Protein AF-0000000078544577 (afdb_homodimer)

Radius of gyration: 30.46 Å; Cα contacts (8 Å, |Δi|>4): 320; chains: 2; bounding box: 56×93×89 Å

Solvent-accessible surface area (backbone atoms only — not comparable to full-atom values): 20329 Å² total; per-residue (Å²): 141,74,85,58,66,66,60,60,60,47,51,54,48,51,53,47,51,53,23,45,39,44,41,55,60,64,73,76,77,57,65,73,73,54,56,91,53,58,66,68,59,46,54,55,50,50,58,53,59,69,41,36,49,74,35,30,42,52,58,44,50,50,51,51,53,52,50,16,60,73,66,75,37,47,70,60,50,50,53,49,52,51,52,39,51,52,51,29,50,49,23,50,52,49,45,51,51,31,65,68,46,40,62,58,55,50,50,51,48,48,54,50,64,66,40,43,81,36,16,53,49,52,36,39,52,51,45,43,52,55,45,69,71,46,55,68,66,39,36,52,44,48,30,49,44,29,28,66,45,31,63,64,39,56,56,50,49,50,46,58,63,52,59,45,39,68,59,44,46,57,53,44,51,53,61,44,44,48,55,51,47,52,56,50,63,60,64,53,57,83,104,137,71,74,64,60,62,58,60,58,47,50,57,47,50,52,47,50,53,25,45,38,43,42,55,60,64,71,75,77,58,65,72,74,55,55,91,55,58,67,72,58,48,53,55,50,50,57,52,58,68,41,35,50,74,35,29,42,52,58,43,51,51,52,51,52,52,50,18,60,75,66,75,34,46,69,59,51,50,52,49,52,49,52,39,50,51,52,30,50,50,22,49,51,49,44,51,51,31,65,68,47,39,64,57,54,50,51,50,47,48,54,50,64,65,41,45,81,36,14,53,46,54,35,39,51,51,46,42,52,54,46,68,73,47,55,68,66,36,35,50,44,49,30,49,45,28,29,68,45,32,62,65,43,58,55,49,51,50,44,59,63,53,60,43,43,70,59,42,50,58,52,46,52,54,58,45,48,48,47,47,49,45,55,55,58,56,56,72,49,83,112

Secondary structure (DSSP, 8-state):
--S-HHHHHHHHHHHHHHHHHT--SPPP--HHHHTTS-HHHHHHHHHHHHTTTTS-HHHHHHHHHHHHHHTT-HHHHHHHHHHHHHHHHHHHHHHHHHHHHHHHHHHHHHHHHH-TTSBHHHHHHHHHHHHHTS-HHHHHHHHHHHHHH-THHHHHHHHHHHTTTHHHHIIIIIIIIHHHHHHHHHHHHH-/--THHHHHHHHHHHHHHHHHHT--SPPP--HHHHTTS-HHHHHHHHHHHHTTTTSBHHHHHHHHHHHHHHTT-HHHHHHHHHHHHHHHHHHHHHHHHHHHHHHHHHHHHHHHHH-TTS-HHHHHHHHHHHHHHS-HHHHHHHHHHHHHH-THHHHHHHHHHHTTHHHHIIIIIIIIHHHHHHHHHTTTT--

Sequence (382 aa):
MYLYVTILTVLPIIHQAEAQCCDPNPTPNYSRMLRGIPRDARKAFRAIQRQDYLLPRSEVTAKMMEWAKQYNMTSELDALLKQNAEAGQQVQTTIHTVIQQLPDFIAKLNTIATNMSLSTDQVNKQIEQLRNSVSASVRDAGCFIVSNANPRSYWDYSSYYYSSDDIYERINDSDMNYRRKRSAGRARKSHMYLYVTILTVLPIIHQAEAQCCDPNPTPNYSRMLRGIPRDARKAFRAIQRQDYLLPRSEVTAKMMEWAKQYNMTSELDALLKQNAEAGQQVQTTIHTVIQQLPDFIAKLNTIATNMSLSTDQVNKQIEQLRNSVSASVRDAGCFIVSNANPRSYWDYSSYYYSSDDIYERINDSDMNYRRKRSAGRARKSH

Nearest PDB structures (foldseek):
  4yn0-assembly1_B  TM=2.841E-01  e=5.131E+00  Mus musculus
  4yn0-assembly1_B  TM=2.840E-01  e=4.247E+00  Mus musculus

pLDDT: mean 75.11, std 26.67, range [20.69, 98.12]

Foldseek 3Di:
DDPVVVVVVVVVVVVVVVVVVVDLQDDFDCVVLLPPADPVLNVQLVVLVVCCVPDDVVVSVVSVCVSCVVRVSNVVVVVRVVVRVVVSVVSVVLVVVLVVCQVVLLVVLVVLVPPPVDDPVRSVVVNVVSLVVDDVSNSVVNVVVVCVVVVVVPVVVVCVVVVVCVVVVVVPPPVVCCVVVVVPPPPPPVD/DPPVVVVVVVVVVVVVVVVVVVDLQDDFDCVVLLPPADPVLNVQLVVLVVCCVPDDVVVSVVSVCVSCVVRVSNVVVVVRVVVRVVVSVVSVVLVVVLVVCQVVLLVVLVVLVPPPVDDPVRSVVVNVVSLVVDDVSNSVVNVVVVCVVVVVVPPVVVCVVPVVCVVVVVVPPPPVVVVVVVVVVVVPPPD

Structure (mmCIF, N/CA/C/O backbone):
data_AF-0000000078544577-model_v1
#
loop_
_entity.id
_entity.type
_entity.pdbx_description
1 polymer 'SXP/RAL-2 family protein Ani s 5-like cation-binding domain-containing protein'
#
loop_
_atom_site.group_PDB
_atom_site.id
_atom_site.type_symbol
_atom_site.label_atom_id
_atom_site.label_alt_id
_atom_site.label_comp_id
_atom_site.label_asym_id
_atom_site.label_entity_id
_atom_site.label_seq_id
_atom_site.pdbx_PDB_ins_code
_atom_site.Cartn_x
_atom_site.Cartn_y
_atom_site.Cartn_z
_atom_site.occupancy
_atom_site.B_iso_or_equiv
_atom_site.auth_seq_id
_atom_site.auth_comp_id
_atom_site.auth_asym_id
_atom_site.auth_atom_id
_atom_site.pdbx_PDB_model_num
ATOM 1 N N . MET A 1 1 ? 35.344 -22.125 12.516 1 31.44 1 MET A N 1
ATOM 2 C CA . MET A 1 1 ? 34.75 -22.359 11.203 1 31.44 1 MET A CA 1
ATOM 3 C C . MET A 1 1 ? 33.25 -22.094 11.242 1 31.44 1 MET A C 1
ATOM 5 O O . MET A 1 1 ? 32.469 -22.969 11.648 1 31.44 1 MET A O 1
ATOM 9 N N . TYR A 1 2 ? 32.75 -20.891 11.773 1 32.84 2 TYR A N 1
ATOM 10 C CA . TYR A 1 2 ? 31.562 -20.281 12.328 1 32.84 2 TYR A CA 1
ATOM 11 C C . TYR A 1 2 ? 30.406 -20.328 11.336 1 32.84 2 TYR A C 1
ATOM 13 O O . TYR A 1 2 ? 30.625 -20.469 10.125 1 32.84 2 TYR A O 1
ATOM 21 N N . LEU A 1 3 ? 29.109 -20.141 11.828 1 30.94 3 LEU A N 1
ATOM 22 C CA . LEU A 1 3 ? 27.688 -20.078 11.547 1 30.94 3 LEU A CA 1
ATOM 23 C C . LEU A 1 3 ? 27.391 -19.156 10.375 1 30.94 3 LEU A C 1
ATOM 25 O O . LEU A 1 3 ? 26.812 -18.078 10.547 1 30.94 3 LEU A O 1
ATOM 29 N N . TYR A 1 4 ? 28.438 -18.938 9.516 1 37.66 4 TYR A N 1
ATOM 30 C CA . TYR A 1 4 ? 28.266 -18.094 8.336 1 37.66 4 TYR A CA 1
ATOM 31 C C . TYR A 1 4 ? 27.312 -18.734 7.34 1 37.66 4 TYR A C 1
ATOM 33 O O . TYR A 1 4 ? 26.922 -18.109 6.348 1 37.66 4 TYR A O 1
ATOM 41 N N . VAL A 1 5 ? 27.188 -20.016 7.355 1 37.25 5 VAL A N 1
ATOM 42 C CA . VAL A 1 5 ? 26.375 -20.703 6.348 1 37.25 5 VAL A CA 1
ATOM 43 C C . VAL A 1 5 ? 24.922 -20.266 6.477 1 37.25 5 VAL A C 1
ATOM 45 O O . VAL A 1 5 ? 24.219 -20.094 5.469 1 37.25 5 VAL A O 1
ATOM 48 N N . THR A 1 6 ? 24.391 -20.094 7.719 1 38.88 6 THR A N 1
ATOM 49 C CA . THR A 1 6 ? 22.953 -19.875 7.91 1 38.88 6 THR A CA 1
ATOM 50 C C . THR A 1 6 ? 22.547 -18.516 7.359 1 38.88 6 THR A C 1
ATOM 52 O O . THR A 1 6 ? 21.406 -18.344 6.898 1 38.88 6 THR A O 1
ATOM 55 N N . ILE A 1 7 ? 23.438 -17.578 7.414 1 39.94 7 ILE A N 1
ATOM 56 C CA . ILE A 1 7 ? 23.062 -16.234 7.004 1 39.94 7 ILE A CA 1
ATOM 57 C C . ILE A 1 7 ? 22.922 -16.172 5.484 1 39.94 7 ILE A C 1
ATOM 59 O O . ILE A 1 7 ? 22.031 -15.484 4.969 1 39.94 7 ILE A O 1
ATOM 63 N N . LEU A 1 8 ? 23.625 -17 4.695 1 40.81 8 LEU A N 1
ATOM 64 C CA . LEU A 1 8 ? 23.656 -16.891 3.24 1 40.81 8 LEU A CA 1
ATOM 65 C C . LEU A 1 8 ? 22.328 -17.375 2.645 1 40.81 8 LEU A C 1
ATOM 67 O O . LEU A 1 8 ? 21.875 -16.828 1.637 1 40.81 8 LEU A O 1
ATOM 71 N N . THR A 1 9 ? 21.703 -18.438 3.152 1 42.31 9 THR A N 1
ATOM 72 C CA . THR A 1 9 ? 20.484 -18.953 2.553 1 42.31 9 THR A CA 1
ATOM 73 C C . THR A 1 9 ? 19.281 -18.094 2.939 1 42.31 9 THR A C 1
ATOM 75 O O . THR A 1 9 ? 18.297 -18.047 2.219 1 42.31 9 THR A O 1
ATOM 78 N N . VAL A 1 10 ? 19.453 -17.391 4.02 1 41.5 10 VAL A N 1
ATOM 79 C CA . VAL A 1 10 ? 18.312 -16.625 4.52 1 41.5 10 VAL A CA 1
ATOM 80 C C . VAL A 1 10 ? 18.078 -15.398 3.635 1 41.5 10 VAL A C 1
ATOM 82 O O . VAL A 1 10 ? 16.938 -15.039 3.352 1 41.5 10 VAL A O 1
ATOM 85 N N . LEU A 1 11 ? 19.094 -14.906 3.148 1 42.34 11 LEU A N 1
ATOM 86 C CA . LEU A 1 11 ? 18.938 -13.68 2.375 1 42.34 11 LEU A CA 1
ATOM 87 C C . LEU A 1 11 ? 18.234 -13.953 1.052 1 42.34 11 LEU A C 1
ATOM 89 O O . LEU A 1 11 ? 17.328 -13.211 0.659 1 42.34 11 LEU A O 1
ATOM 93 N N . PRO A 1 12 ? 18.641 -14.992 0.375 1 43.25 12 PRO A N 1
ATOM 94 C CA . PRO A 1 12 ? 17.906 -15.258 -0.86 1 43.25 12 PRO A CA 1
ATOM 95 C C . PRO A 1 12 ? 16.438 -15.602 -0.605 1 43.25 12 PRO A C 1
ATOM 97 O O . PRO A 1 12 ? 15.57 -15.266 -1.414 1 43.25 12 PRO A O 1
ATOM 100 N N . ILE A 1 13 ? 16.203 -16.219 0.526 1 45.03 13 ILE A N 1
ATOM 101 C CA . ILE A 1 13 ? 14.836 -16.609 0.833 1 45.03 13 ILE A CA 1
ATOM 102 C C . ILE A 1 13 ? 13.984 -15.367 1.099 1 45.03 13 ILE A C 1
ATOM 104 O O . ILE A 1 13 ? 12.852 -15.273 0.633 1 45.03 13 ILE A O 1
ATOM 108 N N . ILE A 1 14 ? 14.602 -14.469 1.824 1 45.62 14 ILE A N 1
ATOM 109 C CA . ILE A 1 14 ? 13.859 -13.25 2.129 1 45.62 14 ILE A CA 1
ATOM 110 C C . ILE A 1 14 ? 13.602 -12.469 0.843 1 45.62 14 ILE A C 1
ATOM 112 O O . ILE A 1 14 ? 12.508 -11.945 0.632 1 45.62 14 ILE A O 1
ATOM 116 N N . HIS A 1 15 ? 14.664 -12.422 0.035 1 49.03 15 HIS A N 1
ATOM 117 C CA . HIS A 1 15 ? 14.492 -11.695 -1.218 1 49.03 15 HIS A CA 1
ATOM 118 C C . HIS A 1 15 ? 13.477 -12.391 -2.119 1 49.03 15 HIS A C 1
ATOM 120 O O . HIS A 1 15 ? 12.664 -11.727 -2.77 1 49.03 15 HIS A O 1
ATOM 126 N N . GLN A 1 16 ? 13.555 -13.734 -2.066 1 55.69 16 GLN A N 1
ATOM 127 C CA . GLN A 1 16 ? 12.594 -14.5 -2.852 1 55.69 16 GLN A CA 1
ATOM 128 C C . GLN A 1 16 ? 11.18 -14.305 -2.322 1 55.69 16 GLN A C 1
ATOM 130 O O . GLN A 1 16 ? 10.234 -14.148 -3.102 1 55.69 16 GLN A O 1
ATOM 135 N N . ALA A 1 17 ? 11.117 -14.203 -1.029 1 54.66 17 ALA A N 1
ATOM 136 C CA . ALA A 1 17 ? 9.805 -14 -0.415 1 54.66 17 ALA A CA 1
ATOM 137 C C . ALA A 1 17 ? 9.227 -12.641 -0.783 1 54.66 17 ALA A C 1
ATOM 139 O O . ALA A 1 17 ? 8.039 -12.523 -1.092 1 54.66 17 ALA A O 1
ATOM 140 N N . GLU A 1 18 ? 10.188 -11.75 -0.916 1 59.97 18 GLU A N 1
ATOM 141 C CA . GLU A 1 18 ? 9.695 -10.406 -1.223 1 59.97 18 GLU A CA 1
ATOM 142 C C . GLU A 1 18 ? 9.219 -10.312 -2.668 1 59.97 18 GLU A C 1
ATOM 144 O O . GLU A 1 18 ? 8.188 -9.695 -2.947 1 59.97 18 GLU A O 1
ATOM 149 N N . ALA A 1 19 ? 9.938 -10.938 -3.604 1 63.69 19 ALA A N 1
ATOM 150 C CA . ALA A 1 19 ? 9.523 -10.922 -5.004 1 63.69 19 ALA A CA 1
ATOM 151 C C . ALA A 1 19 ? 8.203 -11.672 -5.199 1 63.69 19 ALA A C 1
ATOM 153 O O . ALA A 1 19 ? 7.348 -11.234 -5.973 1 63.69 19 ALA A O 1
ATOM 154 N N . GLN A 1 20 ? 8.102 -12.625 -4.418 1 68.81 20 GLN A N 1
ATOM 155 C CA . GLN A 1 20 ? 6.891 -13.438 -4.551 1 68.81 20 GLN A CA 1
ATOM 156 C C . GLN A 1 20 ? 5.66 -12.656 -4.094 1 68.81 20 GLN A C 1
ATOM 158 O O . GLN A 1 20 ? 4.582 -12.805 -4.672 1 68.81 20 GLN A O 1
ATOM 163 N N . CYS A 1 21 ? 5.918 -11.852 -3.17 1 72.94 21 CYS A N 1
ATOM 164 C CA . CYS A 1 21 ? 4.785 -11.086 -2.654 1 72.94 21 CYS A CA 1
ATOM 165 C C . CYS A 1 21 ? 4.309 -10.062 -3.674 1 72.94 21 CYS A C 1
ATOM 167 O O . CYS A 1 21 ? 3.18 -9.578 -3.592 1 72.94 21 CYS A O 1
ATOM 169 N N . CYS A 1 22 ? 5.059 -9.922 -4.727 1 87.69 22 CYS A N 1
ATOM 170 C CA . CYS A 1 22 ? 4.707 -8.93 -5.738 1 87.69 22 CYS A CA 1
ATOM 171 C C . CYS A 1 22 ? 4.297 -9.609 -7.043 1 87.69 22 CYS A C 1
ATOM 173 O O . CYS A 1 22 ? 4.211 -8.961 -8.086 1 87.69 22 CYS A O 1
ATOM 175 N N . ASP A 1 23 ? 4.117 -10.914 -6.953 1 87.56 23 ASP A N 1
ATOM 176 C CA . ASP A 1 23 ? 3.664 -11.672 -8.117 1 87.56 23 ASP A CA 1
ATOM 177 C C . ASP A 1 23 ? 2.139 -11.688 -8.195 1 87.56 23 ASP A C 1
ATOM 179 O O . ASP A 1 23 ? 1.47 -12.227 -7.309 1 87.56 23 ASP A O 1
ATOM 183 N N . PRO A 1 24 ? 1.627 -11.156 -9.273 1 90.81 24 PRO A N 1
ATOM 184 C CA . PRO A 1 24 ? 0.167 -11.086 -9.367 1 90.81 24 PRO A CA 1
ATOM 185 C C . PRO A 1 24 ? -0.466 -12.438 -9.711 1 90.81 24 PRO A C 1
ATOM 187 O O . PRO A 1 24 ? -1.688 -12.586 -9.633 1 90.81 24 PRO A O 1
ATOM 190 N N . ASN A 1 25 ? 0.338 -13.352 -10.062 1 88.69 25 ASN A N 1
ATOM 191 C CA . ASN A 1 25 ? -0.21 -14.641 -10.461 1 88.69 25 ASN A CA 1
ATOM 192 C C . ASN A 1 25 ? -0.422 -15.555 -9.25 1 88.69 25 ASN A C 1
ATOM 194 O O . ASN A 1 25 ? 0.525 -15.867 -8.531 1 88.69 25 ASN A O 1
ATOM 198 N N . PRO A 1 26 ? -1.668 -15.977 -9.133 1 87.56 26 PRO A N 1
ATOM 199 C CA . PRO A 1 26 ? -1.898 -16.906 -8.031 1 87.56 26 PRO A CA 1
ATOM 200 C C . PRO A 1 26 ? -1.27 -18.281 -8.281 1 87.56 26 PRO A C 1
ATOM 202 O O . PRO A 1 26 ? -1.169 -18.719 -9.43 1 87.56 26 PRO A O 1
ATOM 205 N N . THR A 1 27 ? -0.894 -18.891 -7.27 1 81.88 27 THR A N 1
ATOM 206 C CA . THR A 1 27 ? -0.356 -20.234 -7.328 1 81.88 27 THR A CA 1
ATOM 207 C C . THR A 1 27 ? -1.456 -21.266 -7.082 1 81.88 27 THR A C 1
ATOM 209 O O . THR A 1 27 ? -2.182 -21.188 -6.09 1 81.88 27 THR A O 1
ATOM 212 N N . PRO A 1 28 ? -1.51 -22.203 -8.047 1 84.5 28 PRO A N 1
ATOM 213 C CA . PRO A 1 28 ? -2.527 -23.234 -7.812 1 84.5 28 PRO A CA 1
ATOM 214 C C . PRO A 1 28 ? -2.244 -24.078 -6.566 1 84.5 28 PRO A C 1
ATOM 216 O O . PRO A 1 28 ? -1.085 -24.375 -6.27 1 84.5 28 PRO A O 1
ATOM 219 N N . ASN A 1 29 ? -3.291 -24.406 -5.859 1 81.94 29 ASN A N 1
ATOM 220 C CA . ASN A 1 29 ? -3.193 -25.344 -4.742 1 81.94 29 ASN A CA 1
ATOM 221 C C . ASN A 1 29 ? -3.48 -26.781 -5.18 1 81.94 29 ASN A C 1
ATOM 223 O O . ASN A 1 29 ? -4.637 -27.141 -5.391 1 81.94 29 ASN A O 1
ATOM 227 N N . TYR A 1 30 ? -2.494 -27.562 -5.176 1 86.31 30 TYR A N 1
ATOM 228 C CA . TYR A 1 30 ? -2.619 -28.906 -5.715 1 86.31 30 TYR A CA 1
ATOM 229 C C . TYR A 1 30 ? -3.02 -29.891 -4.625 1 86.31 30 TYR A C 1
ATOM 231 O O . TYR A 1 30 ? -3.322 -31.062 -4.91 1 86.31 30 TYR A O 1
ATOM 239 N N . SER A 1 31 ? -3.004 -29.5 -3.383 1 81.75 31 SER A N 1
ATOM 240 C CA . SER A 1 31 ? -3.16 -30.406 -2.252 1 81.75 31 SER A CA 1
ATOM 241 C C . SER A 1 31 ? -4.461 -31.188 -2.352 1 81.75 31 SER A C 1
ATOM 243 O O . SER A 1 31 ? -4.469 -32.406 -2.191 1 81.75 31 SER A O 1
ATOM 245 N N . ARG A 1 32 ? -5.5 -30.5 -2.66 1 82.5 32 ARG A N 1
ATOM 246 C CA . ARG A 1 32 ? -6.801 -31.172 -2.736 1 82.5 32 ARG A CA 1
ATOM 247 C C . ARG A 1 32 ? -6.844 -32.156 -3.891 1 82.5 32 ARG A C 1
ATOM 249 O O . ARG A 1 32 ? -7.422 -33.25 -3.766 1 82.5 32 ARG A O 1
ATOM 256 N N . MET A 1 33 ? -6.281 -31.844 -5.012 1 88.81 33 MET A N 1
ATOM 257 C CA . MET A 1 33 ? -6.25 -32.688 -6.195 1 88.81 33 MET A CA 1
ATOM 258 C C . MET A 1 33 ? -5.473 -33.969 -5.922 1 88.81 33 MET A C 1
ATOM 260 O O . MET A 1 33 ? -5.832 -35.031 -6.426 1 88.81 33 MET A O 1
ATOM 264 N N . LEU A 1 34 ? -4.48 -33.906 -5.062 1 90.81 34 LEU A N 1
ATOM 265 C CA . LEU A 1 34 ? -3.568 -35.031 -4.848 1 90.81 34 LEU A CA 1
ATOM 266 C C . LEU A 1 34 ? -4.051 -35.906 -3.701 1 90.81 34 LEU A C 1
ATOM 268 O O . LEU A 1 34 ? -3.459 -36.938 -3.428 1 90.81 34 LEU A O 1
ATOM 272 N N . ARG A 1 35 ? -5.09 -35.406 -3.109 1 86.5 35 ARG A N 1
ATOM 273 C CA . ARG A 1 35 ? -5.613 -36.188 -1.996 1 86.5 35 ARG A CA 1
ATOM 274 C C . ARG A 1 35 ? -6.27 -37.5 -2.49 1 86.5 35 ARG A C 1
ATOM 276 O O . ARG A 1 35 ? -7.07 -37.469 -3.426 1 86.5 35 ARG A O 1
ATOM 283 N N . GLY A 1 36 ? -5.891 -38.75 -1.894 1 84.69 36 GLY A N 1
ATOM 284 C CA . GLY A 1 36 ? -6.578 -40 -2.119 1 84.69 36 GLY A CA 1
ATOM 285 C C . GLY A 1 36 ? -6.121 -40.719 -3.381 1 84.69 36 GLY A C 1
ATOM 286 O O . GLY A 1 36 ? -6.664 -41.75 -3.742 1 84.69 36 GLY A O 1
ATOM 287 N N . ILE A 1 37 ? -5.242 -40.156 -4.078 1 91.94 37 ILE A N 1
ATOM 288 C CA . ILE A 1 37 ? -4.781 -40.844 -5.289 1 91.94 37 ILE A CA 1
ATOM 289 C C . ILE A 1 37 ? -3.664 -41.812 -4.938 1 91.94 37 ILE A C 1
ATOM 291 O O . ILE A 1 37 ? -3.107 -41.75 -3.838 1 91.94 37 ILE A O 1
ATOM 295 N N . PRO A 1 38 ? -3.387 -42.75 -5.754 1 92.75 38 PRO A N 1
ATOM 296 C CA . PRO A 1 38 ? -2.336 -43.75 -5.473 1 92.75 38 PRO A CA 1
ATOM 297 C C . PRO A 1 38 ? -0.987 -43.094 -5.172 1 92.75 38 PRO A C 1
ATOM 299 O O . PRO A 1 38 ? -0.684 -42.031 -5.703 1 92.75 38 PRO A O 1
ATOM 302 N N . ARG A 1 39 ? -0.185 -43.688 -4.324 1 91.31 39 ARG A N 1
ATOM 303 C CA . ARG A 1 39 ? 1.104 -43.156 -3.879 1 91.31 39 ARG A CA 1
ATOM 304 C C . ARG A 1 39 ? 2.029 -42.906 -5.062 1 91.31 39 ARG A C 1
ATOM 306 O O . ARG A 1 39 ? 2.76 -41.906 -5.078 1 91.31 39 ARG A O 1
ATOM 313 N N . ASP A 1 40 ? 2.004 -43.875 -5.988 1 92.56 40 ASP A N 1
ATOM 314 C CA . ASP A 1 40 ? 2.871 -43.719 -7.152 1 92.56 40 ASP A CA 1
ATOM 315 C C . ASP A 1 40 ? 2.49 -42.469 -7.965 1 92.56 40 ASP A C 1
ATOM 317 O O . ASP A 1 40 ? 3.363 -41.75 -8.469 1 92.56 40 ASP A O 1
ATOM 321 N N . ALA A 1 41 ? 1.255 -42.156 -8.125 1 94.5 41 ALA A N 1
ATOM 322 C CA . ALA A 1 41 ? 0.781 -40.969 -8.812 1 94.5 41 ALA A CA 1
ATOM 323 C C . ALA A 1 41 ? 1.23 -39.688 -8.086 1 94.5 41 ALA A C 1
ATOM 325 O O . ALA A 1 41 ? 1.697 -38.75 -8.719 1 94.5 41 ALA A O 1
ATOM 326 N N . ARG A 1 42 ? 1.131 -39.656 -6.762 1 93.62 42 ARG A N 1
ATOM 327 C CA . ARG A 1 42 ? 1.531 -38.5 -5.957 1 93.62 42 ARG A CA 1
ATOM 328 C C . ARG A 1 42 ? 3.027 -38.25 -6.082 1 93.62 42 ARG A C 1
ATOM 330 O O . ARG A 1 42 ? 3.449 -37.094 -6.238 1 93.62 42 ARG A O 1
ATOM 337 N N . LYS A 1 43 ? 3.807 -39.312 -5.992 1 92.44 43 LYS A N 1
ATOM 338 C CA . LYS A 1 43 ? 5.254 -39.188 -6.117 1 92.44 43 LYS A CA 1
ATOM 339 C C . LYS A 1 43 ? 5.641 -38.594 -7.477 1 92.44 43 LYS A C 1
ATOM 341 O O . LYS A 1 43 ? 6.516 -37.75 -7.566 1 92.44 43 LYS A O 1
ATOM 346 N N . ALA A 1 44 ? 5 -39.125 -8.484 1 94.81 44 ALA A N 1
ATOM 347 C CA . ALA A 1 44 ? 5.273 -38.625 -9.836 1 94.81 44 ALA A CA 1
ATOM 348 C C . ALA A 1 44 ? 4.945 -37.156 -9.961 1 94.81 44 ALA A C 1
ATOM 350 O O . ALA A 1 44 ? 5.691 -36.406 -10.602 1 94.81 44 ALA A O 1
ATOM 351 N N . PHE A 1 45 ? 3.832 -36.719 -9.375 1 94.38 45 PHE A N 1
ATOM 352 C CA . PHE A 1 45 ? 3.451 -35.312 -9.43 1 94.38 45 PHE A CA 1
ATOM 353 C C . PHE A 1 45 ? 4.461 -34.469 -8.688 1 94.38 45 PHE A C 1
ATOM 355 O O . PHE A 1 45 ? 4.855 -33.406 -9.172 1 94.38 45 PHE A O 1
ATOM 362 N N . ARG A 1 46 ? 4.879 -34.844 -7.586 1 89.88 46 ARG A N 1
ATOM 363 C CA . ARG A 1 46 ? 5.848 -34.094 -6.789 1 89.88 46 ARG A CA 1
ATOM 364 C C . ARG A 1 46 ? 7.164 -33.938 -7.539 1 89.88 46 ARG A C 1
ATOM 366 O O . ARG A 1 46 ? 7.84 -32.906 -7.398 1 89.88 46 ARG A O 1
ATOM 373 N N . ALA A 1 47 ? 7.551 -34.938 -8.258 1 90.69 47 ALA A N 1
ATOM 374 C CA . ALA A 1 47 ? 8.758 -34.844 -9.07 1 90.69 47 ALA A CA 1
ATOM 375 C C . ALA A 1 47 ? 8.648 -33.719 -10.094 1 90.69 47 ALA A C 1
ATOM 377 O O . ALA A 1 47 ? 9.625 -33 -10.359 1 90.69 47 ALA A O 1
ATOM 378 N N . ILE A 1 48 ? 7.41 -33.531 -10.664 1 92.5 48 ILE A N 1
ATOM 379 C CA . ILE A 1 48 ? 7.16 -32.438 -11.602 1 92.5 48 ILE A CA 1
ATOM 380 C C . ILE A 1 48 ? 7.277 -31.109 -10.883 1 92.5 48 ILE A C 1
ATOM 382 O O . ILE A 1 48 ? 7.914 -30.172 -11.383 1 92.5 48 ILE A O 1
ATOM 386 N N . GLN A 1 49 ? 6.727 -30.969 -9.68 1 86.44 49 GLN A N 1
ATOM 387 C CA . GLN A 1 49 ? 6.734 -29.734 -8.891 1 86.44 49 GLN A CA 1
ATOM 388 C C . GLN A 1 49 ? 8.156 -29.328 -8.531 1 86.44 49 GLN A C 1
ATOM 390 O O . GLN A 1 49 ? 8.469 -28.125 -8.484 1 86.44 49 GLN A O 1
ATOM 395 N N . ARG A 1 50 ? 9 -30.234 -8.281 1 83.88 50 ARG A N 1
ATOM 396 C CA . ARG A 1 50 ? 10.383 -29.938 -7.918 1 83.88 50 ARG A CA 1
ATOM 397 C C . ARG A 1 50 ? 11.133 -29.297 -9.078 1 83.88 50 ARG A C 1
ATOM 399 O O . ARG A 1 50 ? 12.125 -28.594 -8.875 1 83.88 50 ARG A O 1
ATOM 406 N N . GLN A 1 51 ? 10.633 -29.531 -10.25 1 85.75 51 GLN A N 1
ATOM 407 C CA . GLN A 1 51 ? 11.281 -28.984 -11.438 1 85.75 51 GLN A CA 1
ATOM 408 C C . GLN A 1 51 ? 10.711 -27.609 -11.797 1 85.75 51 GLN A C 1
ATOM 410 O O . GLN A 1 51 ? 11.227 -26.938 -12.688 1 85.75 51 GLN A O 1
ATOM 415 N N . ASP A 1 52 ? 9.68 -27.234 -11.055 1 81.94 52 ASP A N 1
ATOM 416 C CA . ASP A 1 52 ? 8.953 -25.984 -11.328 1 81.94 52 ASP A CA 1
ATOM 417 C C . ASP A 1 52 ? 9.875 -24.781 -11.195 1 81.94 52 ASP A C 1
ATOM 419 O O . ASP A 1 52 ? 9.75 -23.812 -11.953 1 81.94 52 ASP A O 1
ATOM 423 N N . TYR A 1 53 ? 10.797 -24.891 -10.375 1 84 53 TYR A N 1
ATOM 424 C CA . TYR A 1 53 ? 11.641 -23.734 -10.078 1 84 53 TYR A CA 1
ATOM 425 C C . TYR A 1 53 ? 12.664 -23.516 -11.188 1 84 53 TYR A C 1
ATOM 427 O O . TYR A 1 53 ? 13.094 -22.375 -11.414 1 84 53 TYR A O 1
ATOM 435 N N . LEU A 1 54 ? 12.953 -24.609 -11.938 1 89.94 54 LEU A N 1
ATOM 436 C CA . LEU A 1 54 ? 14.078 -24.5 -12.859 1 89.94 54 LEU A CA 1
ATOM 437 C C . LEU A 1 54 ? 13.602 -24.562 -14.305 1 89.94 54 LEU A C 1
ATOM 439 O O . LEU A 1 54 ? 14.242 -24 -15.203 1 89.94 54 LEU A O 1
ATOM 443 N N . LEU A 1 55 ? 12.484 -25.203 -14.57 1 94.75 55 LEU A N 1
ATOM 444 C CA . LEU A 1 55 ? 11.992 -25.359 -15.938 1 94.75 55 LEU A CA 1
ATOM 445 C C . LEU A 1 55 ? 10.992 -24.25 -16.281 1 94.75 55 LEU A C 1
ATOM 447 O O . LEU A 1 55 ? 10.281 -23.766 -15.398 1 94.75 55 LEU A O 1
ATOM 451 N N . PRO A 1 56 ? 11.016 -23.891 -17.625 1 95.94 56 PRO A N 1
ATOM 452 C CA . PRO A 1 56 ? 9.953 -22.969 -18.031 1 95.94 56 PRO A CA 1
ATOM 453 C C . PRO A 1 56 ? 8.562 -23.453 -17.625 1 95.94 56 PRO A C 1
ATOM 455 O O . PRO A 1 56 ? 8.273 -24.656 -17.688 1 95.94 56 PRO A O 1
ATOM 458 N N . ARG A 1 57 ? 7.723 -22.562 -17.203 1 92.94 57 ARG A N 1
ATOM 459 C CA . ARG A 1 57 ? 6.402 -22.891 -16.688 1 92.94 57 ARG A CA 1
ATOM 460 C C . ARG A 1 57 ? 5.547 -23.578 -17.734 1 92.94 57 ARG A C 1
ATOM 462 O O . ARG A 1 57 ? 4.715 -24.422 -17.406 1 92.94 57 ARG A O 1
ATOM 469 N N . SER A 1 58 ? 5.762 -23.312 -19.031 1 95.06 58 SER A N 1
ATOM 470 C CA . SER A 1 58 ? 5.059 -24 -20.109 1 95.06 58 SER A CA 1
ATOM 471 C C . SER A 1 58 ? 5.422 -25.484 -20.156 1 95.06 58 SER A C 1
ATOM 473 O O . SER A 1 58 ? 4.562 -26.328 -20.391 1 95.06 58 SER A O 1
ATOM 475 N N . GLU A 1 59 ? 6.699 -25.766 -19.906 1 96.31 59 GLU A N 1
ATOM 476 C CA . GLU A 1 59 ? 7.148 -27.156 -19.891 1 96.31 59 GLU A CA 1
ATOM 477 C C . GLU A 1 59 ? 6.582 -27.891 -18.672 1 96.31 59 GLU A C 1
ATOM 479 O O . GLU A 1 59 ? 6.148 -29.047 -18.797 1 96.31 59 GLU A O 1
ATOM 484 N N . VAL A 1 60 ? 6.566 -27.203 -17.562 1 94.62 60 VAL A N 1
ATOM 485 C CA . VAL A 1 60 ? 6 -27.797 -16.344 1 94.62 60 VAL A CA 1
ATOM 486 C C . VAL A 1 60 ? 4.527 -28.125 -16.578 1 94.62 60 VAL A C 1
ATOM 488 O O . VAL A 1 60 ? 4.066 -29.219 -16.234 1 94.62 60 VAL A O 1
ATOM 491 N N . THR A 1 61 ? 3.814 -27.25 -17.156 1 94.19 61 THR A N 1
ATOM 492 C CA . THR A 1 61 ? 2.398 -27.453 -17.438 1 94.19 61 THR A CA 1
ATOM 493 C C . THR A 1 61 ? 2.197 -28.656 -18.359 1 94.19 61 THR A C 1
ATOM 495 O O . THR A 1 61 ? 1.296 -29.469 -18.141 1 94.19 61 THR A O 1
ATOM 498 N N . ALA A 1 62 ? 3.049 -28.797 -19.375 1 96.25 62 ALA A N 1
ATOM 499 C CA . ALA A 1 62 ? 2.973 -29.938 -20.281 1 96.25 62 ALA A CA 1
ATOM 500 C C . ALA A 1 62 ? 3.191 -31.25 -19.531 1 96.25 62 ALA A C 1
ATOM 502 O O . ALA A 1 62 ? 2.479 -32.219 -19.766 1 96.25 62 ALA A O 1
ATOM 503 N N . LYS A 1 63 ? 4.148 -31.25 -18.656 1 97.19 63 LYS A N 1
ATOM 504 C CA . LYS A 1 63 ? 4.434 -32.438 -17.875 1 97.19 63 LYS A CA 1
ATOM 505 C C . LYS A 1 63 ? 3.266 -32.781 -16.953 1 97.19 63 LYS A C 1
ATOM 507 O O . LYS A 1 63 ? 2.955 -33.969 -16.75 1 97.19 63 LYS A O 1
ATOM 512 N N . MET A 1 64 ? 2.635 -31.766 -16.359 1 96.44 64 MET A N 1
ATOM 513 C CA . MET A 1 64 ? 1.46 -32 -15.523 1 96.44 64 MET A CA 1
ATOM 514 C C . MET A 1 64 ? 0.323 -32.594 -16.344 1 96.44 64 MET A C 1
ATOM 516 O O . MET A 1 64 ? -0.382 -33.5 -15.852 1 96.44 64 MET A O 1
ATOM 520 N N . MET A 1 65 ? 0.176 -32.156 -17.578 1 97.06 65 MET A N 1
ATOM 521 C CA . MET A 1 65 ? -0.881 -32.656 -18.438 1 97.06 65 MET A CA 1
ATOM 522 C C . MET A 1 65 ? -0.613 -34.125 -18.812 1 97.06 65 MET A C 1
ATOM 524 O O . MET A 1 65 ? -1.536 -34.938 -18.844 1 97.06 65 MET A O 1
ATOM 528 N N . GLU A 1 66 ? 0.634 -34.531 -19.094 1 98.12 66 GLU A N 1
ATOM 529 C CA . GLU A 1 66 ? 1.006 -35.906 -19.359 1 98.12 66 GLU A CA 1
ATOM 530 C C . GLU A 1 66 ? 0.734 -36.781 -18.141 1 98.12 66 GLU A C 1
ATOM 532 O O . GLU A 1 66 ? 0.192 -37.875 -18.281 1 98.12 66 GLU A O 1
ATOM 537 N N . TRP A 1 67 ? 1.159 -36.25 -17 1 97.88 67 TRP A N 1
ATOM 538 C CA . TRP A 1 67 ? 0.883 -36.938 -15.742 1 97.88 67 TRP A CA 1
ATOM 539 C C . TRP A 1 67 ? -0.611 -37.188 -15.586 1 97.88 67 TRP A C 1
ATOM 541 O O . TRP A 1 67 ? -1.021 -38.312 -15.219 1 97.88 67 TRP A O 1
ATOM 551 N N . ALA A 1 68 ? -1.428 -36.156 -15.82 1 97.88 68 ALA A N 1
ATOM 552 C CA . ALA A 1 68 ? -2.875 -36.281 -15.641 1 97.88 68 ALA A CA 1
ATOM 553 C C . ALA A 1 68 ? -3.459 -37.344 -16.547 1 97.88 68 ALA A C 1
ATOM 555 O O . ALA A 1 68 ? -4.348 -38.094 -16.141 1 97.88 68 ALA A O 1
ATOM 556 N N . LYS A 1 69 ? -2.949 -37.469 -17.797 1 97.75 69 LYS A N 1
ATOM 557 C CA . LYS A 1 69 ? -3.393 -38.5 -18.734 1 97.75 69 LYS A CA 1
ATOM 558 C C . LYS A 1 69 ? -2.998 -39.875 -18.25 1 97.75 69 LYS A C 1
ATOM 560 O O . LYS A 1 69 ? -3.809 -40.812 -18.281 1 97.75 69 LYS A O 1
ATOM 565 N N . GLN A 1 70 ? -1.821 -39.969 -17.766 1 97.62 70 GLN A N 1
ATOM 566 C CA . GLN A 1 70 ? -1.277 -41.25 -17.328 1 97.62 70 GLN A CA 1
ATOM 567 C C . GLN A 1 70 ? -2.057 -41.812 -16.141 1 97.62 70 GLN A C 1
ATOM 569 O O . GLN A 1 70 ? -2.275 -43 -16.031 1 97.62 70 GLN A O 1
ATOM 574 N N . TYR A 1 71 ? -2.475 -40.875 -15.266 1 97.06 71 TYR A N 1
ATOM 575 C CA . TYR A 1 71 ? -3.072 -41.344 -14.023 1 97.06 71 TYR A CA 1
ATOM 576 C C . TYR A 1 71 ? -4.566 -41.062 -13.992 1 97.06 71 TYR A C 1
ATOM 578 O O . TYR A 1 71 ? -5.191 -41.094 -12.93 1 97.06 71 TYR A O 1
ATOM 586 N N . ASN A 1 72 ? -5.18 -40.812 -15.164 1 95.69 72 ASN A N 1
ATOM 587 C CA . ASN A 1 72 ? -6.605 -40.562 -15.32 1 95.69 72 ASN A CA 1
ATOM 588 C C . ASN A 1 72 ? -7.074 -39.438 -14.383 1 95.69 72 ASN A C 1
ATOM 590 O O . ASN A 1 72 ? -8.078 -39.594 -13.688 1 95.69 72 ASN A O 1
ATOM 594 N N . MET A 1 73 ? -6.242 -38.312 -14.258 1 96.62 73 MET A N 1
ATOM 595 C CA . MET A 1 73 ? -6.52 -37.156 -13.414 1 96.62 73 MET A CA 1
ATOM 596 C C . MET A 1 73 ? -6.738 -35.906 -14.258 1 96.62 73 MET A C 1
ATOM 598 O O . MET A 1 73 ? -6.559 -34.781 -13.781 1 96.62 73 MET A O 1
ATOM 602 N N . THR A 1 74 ? -7.105 -36.094 -15.602 1 97.12 74 THR A N 1
ATOM 603 C CA . THR A 1 74 ? -7.219 -34.969 -16.531 1 97.12 74 THR A CA 1
ATOM 604 C C . THR A 1 74 ? -8.336 -34.031 -16.109 1 97.12 74 THR A C 1
ATOM 606 O O . THR A 1 74 ? -8.156 -32.812 -16.125 1 97.12 74 THR A O 1
ATOM 609 N N . SER A 1 75 ? -9.469 -34.594 -15.695 1 96.19 75 SER A N 1
ATOM 610 C CA . SER A 1 75 ? -10.594 -33.75 -15.305 1 96.19 75 SER A CA 1
ATOM 611 C C . SER A 1 75 ? -10.273 -32.938 -14.062 1 96.19 75 SER A C 1
ATOM 613 O O . SER A 1 75 ? -10.594 -31.734 -14 1 96.19 75 SER A O 1
ATOM 615 N N . GLU A 1 76 ? -9.602 -33.5 -13.047 1 94.69 76 GLU A N 1
ATOM 616 C CA . GLU A 1 76 ? -9.234 -32.812 -11.812 1 94.69 76 GLU A CA 1
ATOM 617 C C . GLU A 1 76 ? -8.211 -31.703 -12.07 1 94.69 76 GLU A C 1
ATOM 619 O O . GLU A 1 76 ? -8.336 -30.609 -11.539 1 94.69 76 GLU A O 1
ATOM 624 N N . LEU A 1 77 ? -7.246 -31.984 -12.875 1 96.12 77 LEU A N 1
ATOM 625 C CA . LEU A 1 77 ? -6.223 -30.984 -13.188 1 96.12 77 LEU A CA 1
ATOM 626 C C . LEU A 1 77 ? -6.812 -29.828 -13.969 1 96.12 77 LEU A C 1
ATOM 628 O O . LEU A 1 77 ? -6.527 -28.656 -13.672 1 96.12 77 LEU A O 1
ATOM 632 N N . ASP A 1 78 ? -7.668 -30.125 -14.961 1 95.81 78 ASP A N 1
ATOM 633 C CA . ASP A 1 78 ? -8.312 -29.078 -15.758 1 95.81 78 ASP A CA 1
ATOM 634 C C . ASP A 1 78 ? -9.156 -28.156 -14.867 1 95.81 78 ASP A C 1
ATOM 636 O O . ASP A 1 78 ? -9.125 -26.938 -15.031 1 95.81 78 ASP A O 1
ATOM 640 N N . ALA A 1 79 ? -9.898 -28.766 -13.992 1 95.31 79 ALA A N 1
ATOM 641 C CA . ALA A 1 79 ? -10.734 -27.984 -13.086 1 95.31 79 ALA A CA 1
ATOM 642 C C . ALA A 1 79 ? -9.883 -27.062 -12.219 1 95.31 79 ALA A C 1
ATOM 644 O O . ALA A 1 79 ? -10.234 -25.906 -12 1 95.31 79 ALA A O 1
ATOM 645 N N . LEU A 1 80 ? -8.75 -27.547 -11.727 1 93.5 80 LEU A N 1
ATOM 646 C CA . LEU A 1 80 ? -7.848 -26.75 -10.898 1 93.5 80 LEU A CA 1
ATOM 647 C C . LEU A 1 80 ? -7.25 -25.594 -11.688 1 93.5 80 LEU A C 1
ATOM 649 O O . LEU A 1 80 ? -7.207 -24.469 -11.195 1 93.5 80 LEU A O 1
ATOM 653 N N . LEU A 1 81 ? -6.809 -25.891 -12.852 1 93.38 81 LEU A N 1
ATOM 654 C CA . LEU A 1 81 ? -6.195 -24.859 -13.68 1 93.38 81 LEU A CA 1
ATOM 655 C C . LEU A 1 81 ? -7.219 -23.797 -14.07 1 93.38 81 LEU A C 1
ATOM 657 O O . LEU A 1 81 ? -6.891 -22.609 -14.133 1 93.38 81 LEU A O 1
ATOM 661 N N . LYS A 1 82 ? -8.43 -24.25 -14.367 1 94.19 82 LYS A N 1
ATOM 662 C CA . LYS A 1 82 ? -9.5 -23.297 -14.672 1 94.19 82 LYS A CA 1
ATOM 663 C C . LYS A 1 82 ? -9.789 -22.406 -13.469 1 94.19 82 LYS A C 1
ATOM 665 O O . LYS A 1 82 ? -9.93 -21.188 -13.617 1 94.19 82 LYS A O 1
ATOM 670 N N . GLN A 1 83 ? -9.875 -23 -12.312 1 92.56 83 GLN A N 1
ATOM 671 C CA . GLN A 1 83 ? -10.094 -22.25 -11.086 1 92.56 83 GLN A CA 1
ATOM 672 C C . GLN A 1 83 ? -8.984 -21.219 -10.867 1 92.56 83 GLN A C 1
ATOM 674 O O . GLN A 1 83 ? -9.242 -20.078 -10.477 1 92.56 83 GLN A O 1
ATOM 679 N N . ASN A 1 84 ? -7.82 -21.641 -11.094 1 91.88 84 ASN A N 1
ATOM 680 C CA . ASN A 1 84 ? -6.676 -20.75 -10.93 1 91.88 84 ASN A CA 1
ATOM 681 C C . ASN A 1 84 ? -6.711 -19.609 -11.93 1 91.88 84 ASN A C 1
ATOM 683 O O . ASN A 1 84 ? -6.359 -18.469 -11.586 1 91.88 84 ASN A O 1
ATOM 687 N N . ALA A 1 85 ? -7.066 -19.922 -13.125 1 92.31 85 ALA A N 1
ATOM 688 C CA . ALA A 1 85 ? -7.188 -18.891 -14.148 1 92.31 85 ALA A CA 1
ATOM 689 C C . ALA A 1 85 ? -8.25 -17.859 -13.766 1 92.31 85 ALA A C 1
ATOM 691 O O . ALA A 1 85 ? -8.055 -16.656 -13.969 1 92.31 85 ALA A O 1
ATOM 692 N N . GLU A 1 86 ? -9.344 -18.297 -13.242 1 93.81 86 GLU A N 1
ATOM 693 C CA . GLU A 1 86 ? -10.398 -17.406 -12.789 1 93.81 86 GLU A CA 1
ATOM 694 C C . GLU A 1 86 ? -9.922 -16.516 -11.641 1 93.81 86 GLU A C 1
ATOM 696 O O . GLU A 1 86 ? -10.219 -15.328 -11.602 1 93.81 86 GLU A O 1
ATOM 701 N N . ALA A 1 87 ? -9.211 -17.172 -10.742 1 91.19 87 ALA A N 1
ATOM 702 C CA . ALA A 1 87 ? -8.625 -16.406 -9.648 1 91.19 87 ALA A CA 1
ATOM 703 C C . ALA A 1 87 ? -7.664 -15.336 -10.18 1 91.19 87 ALA A C 1
ATOM 705 O O . ALA A 1 87 ? -7.648 -14.203 -9.688 1 91.19 87 ALA A O 1
ATOM 706 N N . GLY A 1 88 ? -6.859 -15.742 -11.133 1 93.06 88 GLY A N 1
ATOM 707 C CA . GLY A 1 88 ? -5.957 -14.797 -11.758 1 93.06 88 GLY A CA 1
ATOM 708 C C . GLY A 1 88 ? -6.672 -13.633 -12.414 1 93.06 88 GLY A C 1
ATOM 709 O O . GLY A 1 88 ? -6.227 -12.484 -12.312 1 93.06 88 GLY A O 1
ATOM 710 N N . GLN A 1 89 ? -7.75 -13.922 -13.094 1 94.31 89 GLN A N 1
ATOM 711 C CA . GLN A 1 89 ? -8.539 -12.875 -13.734 1 94.31 89 GLN A CA 1
ATOM 712 C C . GLN A 1 89 ? -9.117 -11.914 -12.695 1 94.31 89 GLN A C 1
ATOM 714 O O . GLN A 1 89 ? -9.156 -10.703 -12.914 1 94.31 89 GLN A O 1
ATOM 719 N N . GLN A 1 90 ? -9.516 -12.492 -11.602 1 94.06 90 GLN A N 1
ATOM 720 C CA . GLN A 1 90 ? -10.047 -11.656 -10.531 1 94.06 90 GLN A CA 1
ATOM 721 C C . GLN A 1 90 ? -8.969 -10.727 -9.969 1 94.06 90 GLN A C 1
ATOM 723 O O . GLN A 1 90 ? -9.227 -9.555 -9.695 1 94.06 90 GLN A O 1
ATOM 728 N N . VAL A 1 91 ? -7.805 -11.25 -9.781 1 93.62 91 VAL A N 1
ATOM 729 C CA . VAL A 1 91 ? -6.668 -10.469 -9.305 1 93.62 91 VAL A CA 1
ATOM 730 C C . VAL A 1 91 ? -6.391 -9.312 -10.273 1 93.62 91 VAL A C 1
ATOM 732 O O . VAL A 1 91 ? -6.27 -8.164 -9.859 1 93.62 91 VAL A O 1
ATOM 735 N N . GLN A 1 92 ? -6.383 -9.602 -11.562 1 94.69 92 GLN A N 1
ATOM 736 C CA . GLN A 1 92 ? -6.117 -8.594 -12.578 1 94.69 92 GLN A CA 1
ATOM 737 C C . GLN A 1 92 ? -7.203 -7.523 -12.586 1 94.69 92 GLN A C 1
ATOM 739 O O . GLN A 1 92 ? -6.91 -6.332 -12.703 1 94.69 92 GLN A O 1
ATOM 744 N N . THR A 1 93 ? -8.391 -7.945 -12.484 1 96.06 93 THR A N 1
ATOM 745 C CA . THR A 1 93 ? -9.508 -7.004 -12.461 1 96.06 93 THR A CA 1
ATOM 746 C C . THR A 1 93 ? -9.398 -6.07 -11.258 1 96.06 93 THR A C 1
ATOM 748 O O . THR A 1 93 ? -9.594 -4.859 -11.391 1 96.06 93 THR A O 1
ATOM 751 N N . THR A 1 94 ? -9.086 -6.641 -10.109 1 95.56 94 THR A N 1
ATOM 752 C CA . THR A 1 94 ? -8.93 -5.844 -8.898 1 95.56 94 THR A CA 1
ATOM 753 C C . THR A 1 94 ? -7.809 -4.824 -9.062 1 95.56 94 THR A C 1
ATOM 755 O O . THR A 1 94 ? -7.988 -3.643 -8.758 1 95.56 94 THR A O 1
ATOM 758 N N . ILE A 1 95 ? -6.711 -5.281 -9.57 1 96.31 95 ILE A N 1
ATOM 759 C CA . ILE A 1 95 ? -5.559 -4.406 -9.766 1 96.31 95 ILE A CA 1
ATOM 760 C C . ILE A 1 95 ? -5.918 -3.291 -10.742 1 96.31 95 ILE A C 1
ATOM 762 O O . ILE A 1 95 ? -5.621 -2.119 -10.492 1 96.31 95 ILE A O 1
ATOM 766 N N . HIS A 1 96 ? -6.527 -3.635 -11.82 1 96.12 96 HIS A N 1
ATOM 767 C CA . HIS A 1 96 ? -6.93 -2.654 -12.828 1 96.12 96 HIS A CA 1
ATOM 768 C C . HIS A 1 96 ? -7.863 -1.606 -12.234 1 96.12 96 HIS A C 1
ATOM 770 O O . HIS A 1 96 ? -7.699 -0.41 -12.484 1 96.12 96 HIS A O 1
ATOM 776 N N . THR A 1 97 ? -8.781 -2.035 -11.445 1 96.62 97 THR A N 1
ATOM 777 C CA . THR A 1 97 ? -9.719 -1.125 -10.797 1 96.62 97 THR A CA 1
ATOM 778 C C . THR A 1 97 ? -8.984 -0.145 -9.891 1 96.62 97 THR A C 1
ATOM 780 O O . THR A 1 97 ? -9.258 1.058 -9.914 1 96.62 97 THR A O 1
ATOM 783 N N . VAL A 1 98 ? -8.07 -0.662 -9.125 1 97.25 98 VAL A N 1
ATOM 784 C CA . VAL A 1 98 ? -7.301 0.183 -8.219 1 97.25 98 VAL A CA 1
ATOM 785 C C . VAL A 1 98 ? -6.531 1.233 -9.016 1 97.25 98 VAL A C 1
ATOM 787 O O . VAL A 1 98 ? -6.598 2.426 -8.711 1 97.25 98 VAL A O 1
ATOM 790 N N . ILE A 1 99 ? -5.879 0.789 -10.039 1 97.38 99 ILE A N 1
ATOM 791 C CA . ILE A 1 99 ? -5.043 1.678 -10.844 1 97.38 99 ILE A CA 1
ATOM 792 C C . ILE A 1 99 ? -5.91 2.758 -11.484 1 97.38 99 ILE A C 1
ATOM 794 O O . ILE A 1 99 ? -5.5 3.918 -11.578 1 97.38 99 ILE A O 1
ATOM 798 N N . GLN A 1 100 ? -7.047 2.467 -11.875 1 97.06 100 GLN A N 1
ATOM 799 C CA . GLN A 1 100 ? -7.938 3.396 -12.562 1 97.06 100 GLN A CA 1
ATOM 800 C C . GLN A 1 100 ? -8.523 4.414 -11.594 1 97.06 100 GLN A C 1
ATOM 802 O O . GLN A 1 100 ? -8.68 5.59 -11.93 1 97.06 100 GLN A O 1
ATOM 807 N N . GLN A 1 101 ? -8.828 4.039 -10.383 1 97.75 101 GLN A N 1
ATOM 808 C CA . GLN A 1 101 ? -9.594 4.879 -9.469 1 97.75 101 GLN A CA 1
ATOM 809 C C . GLN A 1 101 ? -8.672 5.656 -8.531 1 97.75 101 GLN A C 1
ATOM 811 O O . GLN A 1 101 ? -9.086 6.641 -7.918 1 97.75 101 GLN A O 1
ATOM 816 N N . LEU A 1 102 ? -7.445 5.211 -8.492 1 97.44 102 LEU A N 1
ATOM 817 C CA . LEU A 1 102 ? -6.5 5.77 -7.535 1 97.44 102 LEU A CA 1
ATOM 818 C C . LEU A 1 102 ? -6.297 7.262 -7.773 1 97.44 102 LEU A C 1
ATOM 820 O O . LEU A 1 102 ? -6.309 8.055 -6.828 1 97.44 102 LEU A O 1
ATOM 824 N N . PRO A 1 103 ? -6.074 7.738 -9.055 1 97.19 103 PRO A N 1
ATOM 825 C CA . PRO A 1 103 ? -5.852 9.172 -9.266 1 97.19 103 PRO A CA 1
ATOM 826 C C . PRO A 1 103 ? -7.008 10.031 -8.758 1 97.19 103 PRO A C 1
ATOM 828 O O . PRO A 1 103 ? -6.781 11.062 -8.125 1 97.19 103 PRO A O 1
ATOM 831 N N . ASP A 1 104 ? -8.203 9.586 -8.969 1 97.88 104 ASP A N 1
ATOM 832 C CA . ASP A 1 104 ? -9.367 10.336 -8.508 1 97.88 104 ASP A CA 1
ATOM 833 C C . ASP A 1 104 ? -9.453 10.328 -6.984 1 97.88 104 ASP A C 1
ATOM 835 O O . ASP A 1 104 ? -9.766 11.352 -6.371 1 97.88 104 ASP A O 1
ATOM 839 N N . PHE A 1 105 ? -9.234 9.188 -6.309 1 97.75 105 PHE A N 1
ATOM 840 C CA . PHE A 1 105 ? -9.258 9.07 -4.855 1 97.75 105 PHE A CA 1
ATOM 841 C C . PHE A 1 105 ? -8.25 10.031 -4.223 1 97.75 105 PHE A C 1
ATOM 843 O O . PHE A 1 105 ? -8.586 10.758 -3.289 1 97.75 105 PHE A O 1
ATOM 850 N N . ILE A 1 106 ? -7.051 10.07 -4.812 1 96.94 106 ILE A N 1
ATOM 851 C CA . ILE A 1 106 ? -5.973 10.906 -4.293 1 96.94 106 ILE A CA 1
ATOM 852 C C . ILE A 1 106 ? -6.312 12.383 -4.504 1 96.94 106 ILE A C 1
ATOM 854 O O . ILE A 1 106 ? -6.055 13.211 -3.631 1 96.94 106 ILE A O 1
ATOM 858 N N . ALA A 1 107 ? -6.859 12.711 -5.656 1 96.94 107 ALA A N 1
ATOM 859 C CA . ALA A 1 107 ? -7.25 14.094 -5.926 1 96.94 107 ALA A CA 1
ATOM 860 C C . ALA A 1 107 ? -8.289 14.578 -4.914 1 96.94 107 ALA A C 1
ATOM 862 O O . ALA A 1 107 ? -8.188 15.695 -4.406 1 96.94 107 ALA A O 1
ATOM 863 N N . LYS A 1 108 ? -9.227 13.758 -4.605 1 97.25 108 LYS A N 1
ATOM 864 C CA . LYS A 1 108 ? -10.258 14.109 -3.633 1 97.25 108 LYS A CA 1
ATOM 865 C C . LYS A 1 108 ? -9.672 14.242 -2.232 1 97.25 108 LYS A C 1
ATOM 867 O O . LYS A 1 108 ? -10.031 15.148 -1.482 1 97.25 108 LYS A O 1
ATOM 872 N N . LEU A 1 109 ? -8.766 13.312 -1.898 1 95.56 109 LEU A N 1
ATOM 873 C CA . LEU A 1 109 ? -8.062 13.406 -0.623 1 95.56 109 LEU A CA 1
ATOM 874 C C . LEU A 1 109 ? -7.363 14.758 -0.492 1 95.56 109 LEU A C 1
ATOM 876 O O . LEU A 1 109 ? -7.484 15.43 0.537 1 95.56 109 LEU A O 1
ATOM 880 N N . ASN A 1 110 ? -6.711 15.086 -1.542 1 94.56 110 ASN A N 1
ATOM 881 C CA . ASN A 1 110 ? -5.973 16.344 -1.544 1 94.56 110 ASN A CA 1
ATOM 882 C C . ASN A 1 110 ? -6.906 17.547 -1.41 1 94.56 110 ASN A C 1
ATOM 884 O O . ASN A 1 110 ? -6.594 18.5 -0.702 1 94.56 110 ASN A O 1
ATOM 888 N N . THR A 1 111 ? -7.977 17.516 -2.076 1 96.56 111 THR A N 1
ATOM 889 C CA . THR A 1 111 ? -8.953 18.594 -2.006 1 96.56 111 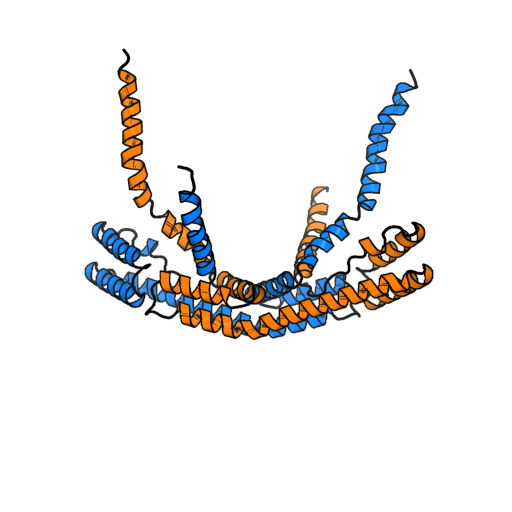THR A CA 1
ATOM 890 C C . THR A 1 111 ? -9.469 18.766 -0.58 1 96.56 111 THR A C 1
ATOM 892 O O . THR A 1 111 ? -9.547 19.891 -0.077 1 96.56 111 THR A O 1
ATOM 895 N N . ILE A 1 112 ? -9.758 17.672 0.095 1 96.31 112 ILE A N 1
ATOM 896 C CA . ILE A 1 112 ? -10.242 17.703 1.473 1 96.31 112 ILE A CA 1
ATOM 897 C C . ILE A 1 112 ? -9.133 18.219 2.393 1 96.31 112 ILE A C 1
ATOM 899 O O . ILE A 1 112 ? -9.359 19.125 3.201 1 96.31 112 ILE A O 1
ATOM 903 N N . ALA A 1 113 ? -7.938 17.719 2.219 1 92.81 113 ALA A N 1
ATOM 904 C CA . ALA A 1 113 ? -6.82 17.969 3.121 1 92.81 113 ALA A CA 1
ATOM 905 C C . ALA A 1 113 ? -6.352 19.422 3.014 1 92.81 113 ALA A C 1
ATOM 907 O O . ALA A 1 113 ? -5.859 20 3.988 1 92.81 113 ALA A O 1
ATOM 908 N N . THR A 1 114 ? -6.578 20.031 1.83 1 92.62 114 THR A N 1
ATOM 909 C CA . THR A 1 114 ? -6.027 21.375 1.62 1 92.62 114 THR A CA 1
ATOM 910 C C . THR A 1 114 ? -7.098 22.438 1.827 1 92.62 114 THR A C 1
ATOM 912 O O . THR A 1 114 ? -6.816 23.625 1.727 1 92.62 114 THR A O 1
ATOM 915 N N . ASN A 1 115 ? -8.266 22.047 2.084 1 94.88 115 ASN A N 1
ATOM 916 C CA . ASN A 1 115 ? -9.336 23 2.322 1 94.88 115 ASN A CA 1
ATOM 917 C C . ASN A 1 115 ? -9.203 23.672 3.686 1 94.88 115 ASN A C 1
ATOM 919 O O . ASN A 1 115 ? -9.586 23.094 4.707 1 94.88 115 ASN A O 1
ATOM 923 N N . MET A 1 116 ? -8.812 24.906 3.705 1 93.81 116 MET A N 1
ATOM 924 C CA . MET A 1 116 ? -8.477 25.641 4.922 1 93.81 116 MET A CA 1
ATOM 925 C C . MET A 1 116 ? -9.742 26.109 5.641 1 93.81 116 MET A C 1
ATOM 927 O O . MET A 1 116 ? -9.68 26.547 6.785 1 93.81 116 MET A O 1
ATOM 931 N N . SER A 1 117 ? -10.844 26 5.004 1 96.81 117 SER A N 1
ATOM 932 C CA . SER A 1 117 ? -12.102 26.391 5.625 1 96.81 117 SER A CA 1
ATOM 933 C C . SER A 1 117 ? -12.633 25.312 6.551 1 96.81 117 SER A C 1
ATOM 935 O O . SER A 1 117 ? -13.602 25.531 7.289 1 96.81 117 SER A O 1
ATOM 937 N N . LEU A 1 118 ? -11.93 24.125 6.527 1 95.06 118 LEU A N 1
ATOM 938 C CA . LEU A 1 118 ? -12.336 23.016 7.379 1 95.06 118 LEU A CA 1
ATOM 939 C C . LEU A 1 118 ? -11.453 22.938 8.625 1 95.06 118 LEU A C 1
ATOM 941 O O . LEU A 1 118 ? -10.258 23.234 8.562 1 95.06 118 LEU A O 1
ATOM 945 N N . SER A 1 119 ? -12.133 22.531 9.695 1 90.44 119 SER A N 1
ATOM 946 C CA . SER A 1 119 ? -11.359 22.188 10.883 1 90.44 119 SER A CA 1
ATOM 947 C C . SER A 1 119 ? -10.68 20.828 10.727 1 90.44 119 SER A C 1
ATOM 949 O O . SER A 1 119 ? -11.016 20.062 9.82 1 90.44 119 SER A O 1
ATOM 951 N N . THR A 1 120 ? -9.68 20.531 11.562 1 87.19 120 THR A N 1
ATOM 952 C CA . THR A 1 120 ? -9.023 19.234 11.539 1 87.19 120 THR A CA 1
ATOM 953 C C . THR A 1 120 ? -10.031 18.109 11.727 1 87.19 120 THR A C 1
ATOM 955 O O . THR A 1 120 ? -9.953 17.062 11.055 1 87.19 120 THR A O 1
ATOM 958 N N . ASP A 1 121 ? -10.945 18.297 12.617 1 87.62 121 ASP A N 1
ATOM 959 C CA . ASP A 1 121 ? -11.992 17.312 12.844 1 87.62 121 ASP A CA 1
ATOM 960 C C . ASP A 1 121 ? -12.82 17.094 11.578 1 87.62 121 ASP A C 1
ATOM 962 O O . ASP A 1 121 ? -13.109 15.945 11.219 1 87.62 121 ASP A O 1
ATOM 966 N N . GLN A 1 122 ? -13.188 18.156 10.969 1 91.75 122 GLN A N 1
ATOM 967 C CA . GLN A 1 122 ? -13.977 18.062 9.742 1 91.75 122 GLN A CA 1
ATOM 968 C C . GLN A 1 122 ? -13.188 17.359 8.641 1 91.75 122 GLN A C 1
ATOM 970 O O . GLN A 1 122 ? -13.742 16.562 7.887 1 91.75 122 GLN A O 1
ATOM 975 N N . VAL A 1 123 ? -11.93 17.656 8.516 1 91.62 123 VAL A N 1
ATOM 976 C CA . VAL A 1 123 ? -11.07 16.984 7.543 1 91.62 123 VAL A CA 1
ATOM 977 C C . VAL A 1 123 ? -11.055 15.484 7.809 1 91.62 123 VAL A C 1
ATOM 979 O O . VAL A 1 123 ? -11.266 14.688 6.895 1 91.62 123 VAL A O 1
ATOM 982 N N . ASN A 1 124 ? -10.812 15.117 9.039 1 88.88 124 ASN A N 1
ATOM 983 C CA . ASN A 1 124 ? -10.766 13.711 9.398 1 88.88 124 ASN A CA 1
ATOM 984 C C . ASN A 1 124 ? -12.078 13 9.062 1 88.88 124 ASN A C 1
ATOM 986 O O . ASN A 1 124 ? -12.07 11.891 8.523 1 88.88 124 ASN A O 1
ATOM 990 N N . LYS A 1 125 ? -13.156 13.633 9.352 1 91.19 125 LYS A N 1
ATOM 991 C CA . LYS A 1 125 ? -14.461 13.062 9.07 1 91.19 125 LYS A CA 1
ATOM 992 C C . LYS A 1 125 ? -14.68 12.914 7.562 1 91.19 125 LYS A C 1
ATOM 994 O O . LYS A 1 125 ? -15.188 11.883 7.102 1 91.19 125 LYS A O 1
ATOM 999 N N . GLN A 1 126 ? -14.32 13.906 6.832 1 95.06 126 GLN A N 1
ATOM 1000 C CA . GLN A 1 126 ? -14.5 13.852 5.387 1 95.06 126 GLN A CA 1
ATOM 1001 C C . GLN A 1 126 ? -13.594 12.797 4.758 1 95.06 126 GLN A C 1
ATOM 1003 O O . GLN A 1 126 ? -13.992 12.102 3.822 1 95.06 126 GLN A O 1
ATOM 1008 N N . ILE A 1 127 ? -12.383 12.688 5.258 1 93.88 127 ILE A N 1
ATOM 1009 C CA . ILE A 1 127 ? -11.484 11.648 4.77 1 93.88 127 ILE A CA 1
ATOM 1010 C C . ILE A 1 127 ? -12.062 10.273 5.082 1 93.88 127 ILE A C 1
ATOM 1012 O O . ILE A 1 127 ? -12.016 9.367 4.246 1 93.88 127 ILE A O 1
ATOM 1016 N N . GLU A 1 128 ? -12.602 10.125 6.238 1 92.31 128 GLU A N 1
ATOM 1017 C CA . GLU A 1 128 ? -13.227 8.859 6.602 1 92.31 128 GLU A CA 1
ATOM 1018 C C . GLU A 1 128 ? -14.398 8.539 5.672 1 92.31 128 GLU A C 1
ATOM 1020 O O . GLU A 1 128 ? -14.555 7.395 5.238 1 92.31 128 GLU A O 1
ATOM 1025 N N . GLN A 1 129 ? -15.195 9.531 5.398 1 94.94 129 GLN A N 1
ATOM 1026 C CA . GLN A 1 129 ? -16.312 9.344 4.469 1 94.94 129 GLN A CA 1
ATOM 1027 C C . GLN A 1 129 ? -15.805 8.945 3.086 1 94.94 129 GLN A C 1
ATOM 1029 O O . GLN A 1 129 ? -16.375 8.047 2.453 1 94.94 129 GLN A O 1
ATOM 1034 N N . LEU A 1 130 ? -14.797 9.633 2.623 1 96.25 130 LEU A N 1
ATOM 1035 C CA . LEU A 1 130 ? -14.203 9.297 1.334 1 96.25 130 LEU A CA 1
ATOM 1036 C C . LEU A 1 130 ? -13.688 7.863 1.325 1 96.25 130 LEU A C 1
ATOM 1038 O O . LEU A 1 130 ? -13.93 7.121 0.373 1 96.25 130 LEU A O 1
ATOM 1042 N N . ARG A 1 131 ? -13 7.445 2.369 1 94.19 131 ARG A N 1
ATOM 1043 C CA . ARG A 1 131 ? -12.477 6.09 2.516 1 94.19 131 ARG A CA 1
ATOM 1044 C C . ARG A 1 131 ? -13.594 5.059 2.414 1 94.19 131 ARG A C 1
ATOM 1046 O O . ARG A 1 131 ? -13.422 4.008 1.797 1 94.19 131 ARG A O 1
ATOM 1053 N N . ASN A 1 132 ? -14.711 5.375 2.961 1 92.69 132 ASN A N 1
ATOM 1054 C CA . ASN A 1 132 ? -15.828 4.438 3.012 1 92.69 132 ASN A CA 1
ATOM 1055 C C . ASN A 1 132 ? -16.609 4.43 1.707 1 92.69 132 ASN A C 1
ATOM 1057 O O . ASN A 1 132 ? -17.453 3.549 1.482 1 92.69 132 ASN A O 1
ATOM 1061 N N . SER A 1 133 ? -16.391 5.344 0.835 1 95.56 133 SER A N 1
ATOM 1062 C CA . SER A 1 133 ? -17.156 5.473 -0.401 1 95.56 133 SER A CA 1
ATOM 1063 C C . SER A 1 133 ? -16.531 4.656 -1.525 1 95.56 133 SER A C 1
ATOM 1065 O O . SER A 1 133 ? -17.109 4.523 -2.602 1 95.56 133 SER A O 1
ATOM 1067 N N . VAL A 1 134 ? -15.328 4.148 -1.381 1 95.12 134 VAL A N 1
ATOM 1068 C CA . VAL A 1 134 ? -14.633 3.391 -2.412 1 95.12 134 VAL A CA 1
ATOM 1069 C C . VAL A 1 134 ? -14.398 1.96 -1.933 1 95.12 134 VAL A C 1
ATOM 1071 O O . VAL A 1 134 ? -14.664 1.637 -0.772 1 95.12 134 VAL A O 1
ATOM 1074 N N . SER A 1 135 ? -13.992 1.127 -2.859 1 93.44 135 SER A N 1
ATOM 1075 C CA . SER A 1 135 ? -13.68 -0.248 -2.482 1 93.44 135 SER A CA 1
ATOM 1076 C C . SER A 1 135 ? -12.516 -0.303 -1.5 1 93.44 135 SER A C 1
ATOM 1078 O O . SER A 1 135 ? -11.688 0.608 -1.461 1 93.44 135 SER A O 1
ATOM 1080 N N . ALA A 1 136 ? -12.43 -1.369 -0.704 1 91.5 136 ALA A N 1
ATOM 1081 C CA . ALA A 1 136 ? -11.359 -1.554 0.271 1 91.5 136 ALA A CA 1
ATOM 1082 C C . ALA A 1 136 ? -9.992 -1.534 -0.407 1 91.5 136 ALA A C 1
ATOM 1084 O O . ALA A 1 136 ? -9.039 -0.967 0.127 1 91.5 136 ALA A O 1
ATOM 1085 N N . SER A 1 137 ? -9.906 -2.115 -1.613 1 92.38 137 SER A N 1
ATOM 1086 C CA . SER A 1 137 ? -8.633 -2.182 -2.324 1 92.38 137 SER A CA 1
ATOM 1087 C C . SER A 1 137 ? -8.141 -0.792 -2.713 1 92.38 137 SER A C 1
ATOM 1089 O O . SER A 1 137 ? -6.957 -0.488 -2.58 1 92.38 137 SER A O 1
ATOM 1091 N N . VAL A 1 138 ? -9.078 0.059 -3.145 1 96.19 138 VAL A N 1
ATOM 1092 C CA . VAL A 1 138 ? -8.727 1.42 -3.533 1 96.19 138 VAL A CA 1
ATOM 1093 C C . VAL A 1 138 ? -8.344 2.227 -2.293 1 96.19 138 VAL A C 1
ATOM 1095 O O . VAL A 1 138 ? -7.32 2.914 -2.283 1 96.19 138 VAL A O 1
ATOM 1098 N N . ARG A 1 139 ? -9.133 2.08 -1.277 1 95.25 139 ARG A N 1
ATOM 1099 C CA . ARG A 1 139 ? -8.898 2.771 -0.014 1 95.25 139 ARG A CA 1
ATOM 1100 C C . ARG A 1 139 ? -7.531 2.416 0.557 1 95.25 139 ARG A C 1
ATOM 1102 O O . ARG A 1 139 ? -6.738 3.303 0.882 1 95.25 139 ARG A O 1
ATOM 1109 N N . ASP A 1 140 ? -7.238 1.149 0.625 1 92.19 140 ASP A N 1
ATOM 1110 C CA . ASP A 1 140 ? -6 0.676 1.243 1 92.19 140 ASP A CA 1
ATOM 1111 C C . ASP A 1 140 ? -4.785 1.089 0.42 1 92.19 140 ASP A C 1
ATOM 1113 O O . ASP A 1 140 ? -3.771 1.521 0.974 1 92.19 140 ASP A O 1
ATOM 1117 N N . ALA A 1 141 ? -4.914 0.96 -0.84 1 94.94 141 ALA A N 1
ATOM 1118 C CA . ALA A 1 141 ? -3.818 1.375 -1.715 1 94.94 141 ALA A CA 1
ATOM 1119 C C . ALA A 1 141 ? -3.553 2.873 -1.589 1 94.94 141 ALA A C 1
ATOM 1121 O O . ALA A 1 141 ? -2.404 3.297 -1.439 1 94.94 141 ALA A O 1
ATOM 1122 N N . GLY A 1 142 ? -4.598 3.656 -1.666 1 96.12 142 GLY A N 1
ATOM 1123 C CA . GLY A 1 142 ? -4.457 5.098 -1.559 1 96.12 142 GLY A CA 1
ATOM 1124 C C . GLY A 1 142 ? -3.854 5.543 -0.239 1 96.12 142 GLY A C 1
ATOM 1125 O O . GLY A 1 142 ? -2.924 6.352 -0.217 1 96.12 142 GLY A O 1
ATOM 1126 N N . CYS A 1 143 ? -4.387 4.996 0.815 1 93.12 143 CYS A N 1
ATOM 1127 C CA . CYS A 1 143 ? -3.891 5.363 2.137 1 93.12 143 CYS A CA 1
ATOM 1128 C C . CYS A 1 143 ? -2.457 4.887 2.33 1 93.12 143 CYS A C 1
ATOM 1130 O O . CYS A 1 143 ? -1.665 5.543 3.006 1 93.12 143 CYS A O 1
ATOM 1132 N N . PHE A 1 144 ? -2.123 3.744 1.781 1 93.38 144 PHE A N 1
ATOM 1133 C CA . PHE A 1 144 ? -0.75 3.256 1.824 1 93.38 144 PHE A CA 1
ATOM 1134 C C . PHE A 1 144 ? 0.196 4.238 1.146 1 93.38 144 PHE A C 1
ATOM 1136 O O . PHE A 1 144 ? 1.241 4.586 1.7 1 93.38 144 PHE A O 1
ATOM 1143 N N . ILE A 1 145 ? -0.158 4.691 -0.017 1 94.94 145 ILE A N 1
ATOM 1144 C CA . ILE A 1 145 ? 0.681 5.602 -0.791 1 94.94 145 ILE A CA 1
ATOM 1145 C C . ILE A 1 145 ? 0.875 6.906 -0.023 1 94.94 145 ILE A C 1
ATOM 1147 O O . ILE A 1 145 ? 1.999 7.398 0.103 1 94.94 145 ILE A O 1
ATOM 1151 N N . VAL A 1 146 ? -0.218 7.406 0.539 1 93.06 146 VAL A N 1
ATOM 1152 C CA . VAL A 1 146 ? -0.176 8.68 1.256 1 93.06 146 VAL A CA 1
ATOM 1153 C C . VAL A 1 146 ? 0.662 8.531 2.523 1 93.06 146 VAL A C 1
ATOM 1155 O O . VAL A 1 146 ? 1.532 9.359 2.801 1 93.06 146 VAL A O 1
ATOM 1158 N N . SER A 1 147 ? 0.421 7.457 3.254 1 88.75 147 SER A N 1
ATOM 1159 C CA . SER A 1 147 ? 1.132 7.25 4.512 1 88.75 147 SER A CA 1
ATOM 1160 C C . SER A 1 147 ? 2.623 7.035 4.273 1 88.75 147 SER A C 1
ATOM 1162 O O . SER A 1 147 ? 3.451 7.441 5.09 1 88.75 147 SER A O 1
ATOM 1164 N N . ASN A 1 148 ? 2.965 6.414 3.205 1 87.81 148 ASN A N 1
ATOM 1165 C CA . ASN A 1 148 ? 4.367 6.184 2.877 1 87.81 148 ASN A CA 1
ATOM 1166 C C . ASN A 1 148 ? 5.062 7.477 2.455 1 87.81 148 ASN A C 1
ATOM 1168 O O . ASN A 1 148 ? 6.258 7.648 2.697 1 87.81 148 ASN A O 1
ATOM 1172 N N . ALA A 1 149 ? 4.305 8.297 1.858 1 90.75 149 ALA A N 1
ATOM 1173 C CA . ALA A 1 149 ? 4.855 9.57 1.403 1 90.75 149 ALA A CA 1
ATOM 1174 C C . ALA A 1 149 ? 4.977 10.562 2.561 1 90.75 149 ALA A C 1
ATOM 1176 O O . ALA A 1 149 ? 5.785 11.492 2.51 1 90.75 149 ALA A O 1
ATOM 1177 N N . ASN A 1 150 ? 4.09 10.383 3.531 1 83.94 150 ASN A N 1
ATOM 1178 C CA . ASN A 1 150 ? 4.059 11.266 4.691 1 83.94 150 ASN A CA 1
ATOM 1179 C C . ASN A 1 150 ? 4.328 10.5 5.984 1 83.94 150 ASN A C 1
ATOM 1181 O O . ASN A 1 150 ? 3.43 10.336 6.809 1 83.94 150 ASN A O 1
ATOM 1185 N N . PRO A 1 151 ? 5.547 9.969 6.176 1 65.56 151 PRO A N 1
ATOM 1186 C CA . PRO A 1 151 ? 5.762 9.109 7.34 1 65.56 151 PRO A CA 1
ATOM 1187 C C . PRO A 1 151 ? 5.488 9.828 8.664 1 65.56 151 PRO A C 1
ATOM 1189 O O . PRO A 1 151 ? 5.203 9.188 9.672 1 65.56 151 PRO A O 1
ATOM 1192 N N . ARG A 1 152 ? 5.75 11.016 8.828 1 57.66 152 ARG A N 1
ATOM 1193 C CA . ARG A 1 152 ? 5.645 11.727 10.102 1 57.66 152 ARG A CA 1
ATOM 1194 C C . ARG A 1 152 ? 4.191 11.859 10.539 1 57.66 152 ARG A C 1
ATOM 1196 O O . ARG A 1 152 ? 3.91 12.266 11.664 1 57.66 152 ARG A O 1
ATOM 1203 N N . SER A 1 153 ? 3.275 11.539 9.617 1 51.19 153 SER A N 1
ATOM 1204 C CA . SER A 1 153 ? 1.888 11.805 9.992 1 51.19 153 SER A CA 1
ATOM 1205 C C . SER A 1 153 ? 1.498 11.055 11.258 1 51.19 153 SER A C 1
ATOM 1207 O O . SER A 1 153 ? 0.726 11.555 12.07 1 51.19 153 SER A O 1
ATOM 1209 N N . TYR A 1 154 ? 1.862 9.781 11.367 1 42.44 154 TYR A N 1
ATOM 1210 C CA . TYR A 1 154 ? 1.326 9.039 12.5 1 42.44 154 TYR A CA 1
ATOM 1211 C C . TYR A 1 154 ? 1.927 9.539 13.812 1 42.44 154 TYR A C 1
ATOM 1213 O O . TYR A 1 154 ? 1.225 9.656 14.812 1 42.44 154 TYR A O 1
ATOM 1221 N N . TRP A 1 155 ? 3.176 9.539 13.781 1 42.12 155 TRP A N 1
ATOM 1222 C CA . TRP A 1 155 ? 3.855 9.688 15.062 1 42.12 155 TRP A CA 1
ATOM 1223 C C . TRP A 1 155 ? 3.537 11.039 15.695 1 42.12 155 TRP A C 1
ATOM 1225 O O . TRP A 1 155 ? 3.443 11.156 16.922 1 42.12 155 TRP A O 1
ATOM 1235 N N . ASP A 1 156 ? 3.508 11.938 14.875 1 43.5 156 ASP A N 1
ATOM 1236 C CA . ASP A 1 156 ? 3.344 13.242 15.508 1 43.5 156 ASP A CA 1
ATOM 1237 C C . ASP A 1 156 ? 2.006 13.336 16.234 1 43.5 156 ASP A C 1
ATOM 1239 O O . ASP A 1 156 ? 1.881 14.078 17.219 1 43.5 156 ASP A O 1
ATOM 1243 N N . TYR A 1 157 ? 1.115 12.656 15.664 1 39.34 157 TYR A N 1
ATOM 1244 C CA . TYR A 1 157 ? -0.142 12.719 16.406 1 39.34 157 TYR A CA 1
ATOM 1245 C C . TYR A 1 157 ? 0.01 12.109 17.797 1 39.34 157 TYR A C 1
ATOM 1247 O O . TYR A 1 157 ? -0.506 12.648 18.766 1 39.34 157 TYR A O 1
ATOM 1255 N N . SER A 1 158 ? 0.659 10.945 17.812 1 38.81 158 SER A N 1
ATOM 1256 C CA . SER A 1 158 ? 0.824 10.352 19.125 1 38.81 158 SER A CA 1
ATOM 1257 C C . SER A 1 158 ? 1.584 11.281 20.062 1 38.81 158 SER A C 1
ATOM 1259 O O . SER A 1 158 ? 1.271 11.367 21.266 1 38.81 158 SER A O 1
ATOM 1261 N N . SER A 1 159 ? 2.543 11.797 19.516 1 41.12 159 SER A N 1
ATOM 1262 C CA . SER A 1 159 ? 3.301 12.688 20.391 1 41.12 159 SER A CA 1
ATOM 1263 C C . SER A 1 159 ? 2.453 13.867 20.844 1 41.12 159 SER A C 1
ATOM 1265 O O . SER A 1 159 ? 2.584 14.328 21.984 1 41.12 159 SER A O 1
ATOM 1267 N N . TYR A 1 160 ? 1.792 14.391 19.859 1 38.28 160 TYR A N 1
ATOM 1268 C CA . TYR A 1 160 ? 0.946 15.508 20.266 1 38.28 160 TYR A CA 1
ATOM 1269 C C . TYR A 1 160 ? -0.04 15.086 21.344 1 38.28 160 TYR A C 1
ATOM 1271 O O . TYR A 1 160 ? -0.255 15.812 22.312 1 38.28 160 TYR A O 1
ATOM 1279 N N . TYR A 1 161 ? -0.639 13.961 21.031 1 37.44 161 TYR A N 1
ATOM 1280 C CA . TYR A 1 161 ? -1.598 13.547 22.047 1 37.44 161 TYR A CA 1
ATOM 1281 C C . TYR A 1 161 ? -0.888 13.164 23.344 1 37.44 161 TYR A C 1
ATOM 1283 O O . TYR A 1 161 ? -1.383 13.445 24.438 1 37.44 161 TYR A O 1
ATOM 1291 N N . TYR A 1 162 ? 0.221 12.523 23.141 1 36.47 162 TYR A N 1
ATOM 1292 C CA . TYR A 1 162 ? 0.859 12.078 24.375 1 36.47 162 TYR A CA 1
ATOM 1293 C C . TYR A 1 162 ? 1.675 13.211 25 1 36.47 162 TYR A C 1
ATOM 1295 O O . TYR A 1 162 ? 2.09 13.117 26.156 1 36.47 162 TYR A O 1
ATOM 1303 N N . SER A 1 163 ? 2.184 14.023 24.219 1 36.97 163 SER A N 1
ATOM 1304 C CA . SER A 1 163 ? 2.924 15.039 24.953 1 36.97 163 SER A CA 1
ATOM 1305 C C . SER A 1 163 ? 2.002 15.844 25.859 1 36.97 163 SER A C 1
ATOM 1307 O O . SER A 1 163 ? 2.436 16.812 26.5 1 36.97 163 SER A O 1
ATOM 1309 N N . SER A 1 164 ? 0.786 15.789 25.641 1 33.56 164 SER A N 1
ATOM 1310 C CA . SER A 1 164 ? 0.045 16.375 26.75 1 33.56 164 SER A CA 1
ATOM 1311 C C . SER A 1 164 ? 0.403 15.695 28.062 1 33.56 164 SER A C 1
ATOM 1313 O O . SER A 1 164 ? -0.162 14.656 28.406 1 33.56 164 SER A O 1
ATOM 1315 N N . ASP A 1 165 ? 1.537 15.336 28.359 1 32.19 165 ASP A N 1
ATOM 1316 C CA . ASP A 1 165 ? 1.988 15.219 29.75 1 32.19 165 ASP A CA 1
ATOM 1317 C C . ASP A 1 165 ? 1.43 16.359 30.594 1 32.19 165 ASP A C 1
ATOM 1319 O O . ASP A 1 165 ? 1.572 16.344 31.828 1 32.19 165 ASP A O 1
ATOM 1323 N N . ASP A 1 166 ? 1.156 17.562 30.203 1 33.59 166 ASP A N 1
ATOM 1324 C CA . ASP A 1 166 ? 0.486 18.281 31.281 1 33.59 166 ASP A CA 1
ATOM 1325 C C . ASP A 1 166 ? -0.859 17.641 31.609 1 33.59 166 ASP A C 1
ATOM 1327 O O . ASP A 1 166 ? -1.514 18.031 32.594 1 33.59 166 ASP A O 1
ATOM 1331 N N . ILE A 1 167 ? -1.442 16.797 30.797 1 31.89 167 ILE A N 1
ATOM 1332 C CA . ILE A 1 167 ? -2.473 15.922 31.344 1 31.89 167 ILE A CA 1
ATOM 1333 C C . ILE A 1 167 ? -1.834 14.883 32.281 1 31.89 167 ILE A C 1
ATOM 1335 O O . ILE A 1 167 ? -2.41 14.523 33.312 1 31.89 167 ILE A O 1
ATOM 1339 N N . TYR A 1 168 ? -0.616 14.422 32.062 1 30.48 168 TYR A N 1
ATOM 1340 C CA . TYR A 1 168 ? 0.046 13.688 33.125 1 30.48 168 TYR A CA 1
ATOM 1341 C C . TYR A 1 168 ? 0.504 14.625 34.25 1 30.48 168 TYR A C 1
ATOM 1343 O O . TYR A 1 168 ? 0.76 14.188 35.375 1 30.48 168 TYR A O 1
ATOM 1351 N N . GLU A 1 169 ? 0.893 15.805 34.031 1 31.09 169 GLU A N 1
ATOM 1352 C CA . GLU A 1 169 ? 1.152 16.531 35.25 1 31.09 169 GLU A CA 1
ATOM 1353 C C . GLU A 1 169 ? -0.095 16.594 36.125 1 31.09 169 GLU A C 1
ATOM 1355 O O . GLU A 1 169 ? -0.001 16.562 37.375 1 31.09 169 GLU A O 1
ATOM 1360 N N . ARG A 1 170 ? -1.291 16.797 35.625 1 31.55 170 ARG A N 1
ATOM 1361 C CA . ARG A 1 170 ? -2.41 16.703 36.562 1 31.55 170 ARG A CA 1
ATOM 1362 C C . ARG A 1 170 ? -2.613 15.266 37.031 1 31.55 170 ARG A C 1
ATOM 1364 O O . ARG A 1 170 ? -3.061 15.039 38.156 1 31.55 170 ARG A O 1
ATOM 1371 N N . ILE A 1 171 ? -2.395 14.211 36.281 1 29.39 171 ILE A N 1
ATOM 1372 C CA . ILE A 1 171 ? -2.615 12.969 37 1 29.39 171 ILE A CA 1
ATOM 1373 C C . ILE A 1 171 ? -1.488 12.758 38.031 1 29.39 171 ILE A C 1
ATOM 1375 O O . ILE A 1 171 ? -1.731 12.312 39.156 1 29.39 171 ILE A O 1
ATOM 1379 N N . ASN A 1 172 ? -0.249 12.953 37.688 1 27.78 172 ASN A N 1
ATOM 1380 C CA . ASN A 1 172 ? 0.63 12.586 38.781 1 27.78 172 ASN A CA 1
ATOM 1381 C C . ASN A 1 172 ? 0.581 13.617 39.906 1 27.78 172 ASN A C 1
ATOM 1383 O O . ASN A 1 172 ? 0.961 13.32 41.062 1 27.78 172 ASN A O 1
ATOM 1387 N N . ASP A 1 173 ? 0.718 14.875 39.688 1 28.25 173 ASP A N 1
ATOM 1388 C CA . ASP A 1 173 ? 0.995 15.516 40.969 1 28.25 173 ASP A CA 1
ATOM 1389 C C . ASP A 1 173 ? -0.189 15.375 41.906 1 28.25 173 ASP A C 1
ATOM 1391 O O . ASP A 1 173 ? -0.006 15.305 43.125 1 28.25 173 ASP A O 1
ATOM 1395 N N . SER A 1 174 ? -1.337 15.641 41.531 1 27.95 174 SER A N 1
ATOM 1396 C CA . SER A 1 174 ? -2.193 15.531 42.719 1 27.95 174 SER A CA 1
ATOM 1397 C C . SER A 1 174 ? -2.217 14.102 43.25 1 27.95 174 SER A C 1
ATOM 1399 O O . SER A 1 174 ? -2.152 13.883 44.469 1 27.95 174 SER A O 1
ATOM 1401 N N . ASP A 1 175 ? -2.68 13.094 42.594 1 28.27 175 ASP A N 1
ATOM 1402 C CA . ASP A 1 175 ? -2.842 11.922 43.469 1 28.27 175 ASP A CA 1
ATOM 1403 C C . ASP A 1 175 ? -1.513 11.203 43.656 1 28.27 175 ASP A C 1
ATOM 1405 O O . ASP A 1 175 ? -1.424 10.273 44.469 1 28.27 175 ASP A O 1
ATOM 1409 N N . MET A 1 176 ? -0.51 11.352 42.938 1 26.22 176 MET A N 1
ATOM 1410 C CA . MET A 1 176 ? 0.604 10.672 43.594 1 26.22 176 MET A CA 1
ATOM 1411 C C . MET A 1 176 ? 1.144 11.492 44.75 1 26.22 176 MET A C 1
ATOM 1413 O O . MET A 1 176 ? 1.621 10.93 45.75 1 26.22 176 MET A O 1
ATOM 1417 N N . ASN A 1 177 ? 1.434 12.727 44.656 1 27.86 177 ASN A N 1
ATOM 1418 C CA . ASN A 1 177 ? 1.991 13.203 45.906 1 27.86 177 ASN A CA 1
ATOM 1419 C C . ASN A 1 177 ? 0.962 13.141 47.031 1 27.86 177 ASN A C 1
ATOM 1421 O O . ASN A 1 177 ? 1.32 13.195 48.219 1 27.86 177 ASN A O 1
ATOM 1425 N N . TYR A 1 178 ? -0.304 13.43 46.781 1 26.64 178 TYR A N 1
ATOM 1426 C CA . TYR A 1 178 ? -1.137 13.328 48 1 26.64 178 TYR A CA 1
ATOM 1427 C C . TYR A 1 178 ? -1.125 11.906 48.531 1 26.64 178 TYR A C 1
ATOM 1429 O O . TYR A 1 178 ? -1.177 11.711 49.75 1 26.64 178 TYR A O 1
ATOM 1437 N N . ARG A 1 179 ? -1.038 10.891 47.719 1 27.14 179 ARG A N 1
ATOM 1438 C CA . ARG A 1 179 ? -0.928 9.688 48.531 1 27.14 179 ARG A CA 1
ATOM 1439 C C . ARG A 1 179 ? 0.48 9.531 49.094 1 27.14 179 ARG A C 1
ATOM 1441 O O . ARG A 1 179 ? 0.661 9 50.219 1 27.14 179 ARG A O 1
ATOM 1448 N N . ARG A 1 180 ? 1.483 9.922 48.281 1 28.39 180 ARG A N 1
ATOM 1449 C CA . ARG A 1 180 ? 2.688 9.672 49.062 1 28.39 180 ARG A CA 1
ATOM 1450 C C . ARG A 1 180 ? 2.861 10.719 50.156 1 28.39 180 ARG A C 1
ATOM 1452 O O . ARG A 1 180 ? 3.291 10.406 51.281 1 28.39 180 ARG A O 1
ATOM 1459 N N . LYS A 1 181 ? 2.828 12.008 49.719 1 29.5 181 LYS A N 1
ATOM 1460 C CA . LYS A 1 181 ? 3.197 12.852 50.875 1 29.5 181 LYS A CA 1
ATOM 1461 C C . LYS A 1 181 ? 2.121 12.828 51.938 1 29.5 181 LYS A C 1
ATOM 1463 O O . LYS A 1 181 ? 2.371 13.219 53.094 1 29.5 181 LYS A O 1
ATOM 1468 N N . ARG A 1 182 ? 0.815 12.727 51.594 1 29.94 182 ARG A N 1
ATOM 1469 C CA . ARG A 1 182 ? -0.02 12.648 52.781 1 29.94 182 ARG A CA 1
ATOM 1470 C C . ARG A 1 182 ? 0.381 11.461 53.656 1 29.94 182 ARG A C 1
ATOM 1472 O O . ARG A 1 182 ? 0.045 11.414 54.844 1 29.94 182 ARG A O 1
ATOM 1479 N N . SER A 1 183 ? 0.913 10.438 53.062 1 27.94 183 SER A N 1
ATOM 1480 C CA . SER A 1 183 ? 1.483 9.492 54 1 27.94 183 SER A CA 1
ATOM 1481 C C . SER A 1 183 ? 2.691 10.086 54.719 1 27.94 183 SER A C 1
ATOM 1483 O O . SER A 1 183 ? 2.977 9.727 55.875 1 27.94 183 SER A O 1
ATOM 1485 N N . ALA A 1 184 ? 3.514 10.898 54.094 1 30.28 184 ALA A N 1
ATOM 1486 C CA . ALA A 1 184 ? 4.645 11.25 54.938 1 30.28 184 ALA A CA 1
ATOM 1487 C C . ALA A 1 184 ? 4.215 12.18 56.062 1 30.28 184 ALA A C 1
ATOM 1489 O O . ALA A 1 184 ? 4.652 12.023 57.219 1 30.28 184 ALA A O 1
ATOM 1490 N N . GLY A 1 185 ? 3.822 13.367 55.812 1 28.77 185 GLY A N 1
ATOM 1491 C CA . GLY A 1 185 ? 3.75 14.352 56.906 1 28.77 185 GLY A CA 1
ATOM 1492 C C . GLY A 1 185 ? 2.684 14.023 57.938 1 28.77 185 GLY A C 1
ATOM 1493 O O . GLY A 1 185 ? 2.684 14.586 59.031 1 28.77 185 GLY A O 1
ATOM 1494 N N . ARG A 1 186 ? 1.425 13.562 57.531 1 32.28 186 ARG A N 1
ATOM 1495 C CA . ARG A 1 186 ? 0.507 13.469 58.656 1 32.28 186 ARG A CA 1
ATOM 1496 C C . ARG A 1 186 ? 1.008 12.461 59.688 1 32.28 186 ARG A C 1
ATOM 1498 O O . ARG A 1 186 ? 0.849 12.664 60.906 1 32.28 186 ARG A O 1
ATOM 1505 N N . ALA A 1 187 ? 1.411 11.289 59.375 1 32.69 187 ALA A N 1
ATOM 1506 C CA . ALA A 1 187 ? 1.541 10.383 60.5 1 32.69 187 ALA A CA 1
ATOM 1507 C C . ALA A 1 187 ? 2.785 10.703 61.344 1 32.69 187 ALA A C 1
ATOM 1509 O O . ALA A 1 187 ? 2.951 10.195 62.438 1 32.69 187 ALA A O 1
ATOM 1510 N N . ARG A 1 188 ? 3.789 11.312 60.812 1 33.88 188 ARG A N 1
ATOM 1511 C CA . ARG A 1 188 ? 4.812 11.375 61.844 1 33.88 188 ARG A CA 1
ATOM 1512 C C . ARG A 1 188 ? 4.484 12.453 62.875 1 33.88 188 ARG A C 1
ATOM 1514 O O . ARG A 1 188 ? 5.156 12.562 63.906 1 33.88 188 ARG A O 1
ATOM 1521 N N . LYS A 1 189 ? 3.855 13.453 62.406 1 31.8 189 LYS A N 1
ATOM 1522 C CA . LYS A 1 189 ? 4.012 14.359 63.531 1 31.8 189 LYS A CA 1
ATOM 1523 C C . LYS A 1 189 ? 3.279 13.844 64.75 1 31.8 189 LYS A C 1
ATOM 1525 O O . LYS A 1 189 ? 3.51 14.312 65.875 1 31.8 189 LYS A O 1
ATOM 1530 N N . SER A 1 190 ? 2.109 13.414 64.625 1 23.59 190 SER A N 1
ATOM 1531 C CA . SER A 1 190 ? 1.518 13.398 65.938 1 23.59 190 SER A CA 1
ATOM 1532 C C . SER A 1 190 ? 2.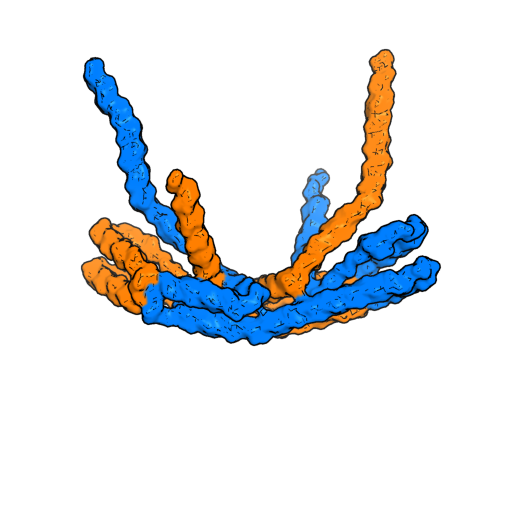193 12.367 66.812 1 23.59 190 SER A C 1
ATOM 1534 O O . SER A 1 190 ? 1.878 12.266 68 1 23.59 190 SER A O 1
ATOM 1536 N N . HIS A 1 191 ? 3.219 11.57 66.312 1 22.38 191 HIS A N 1
ATOM 1537 C CA . HIS A 1 191 ? 3.848 11.109 67.562 1 22.38 191 HIS A CA 1
ATOM 1538 C C . HIS A 1 191 ? 4.973 12.039 68 1 22.38 191 HIS A C 1
ATOM 1540 O O . HIS A 1 191 ? 5.676 12.602 67.125 1 22.38 191 HIS A O 1
ATOM 1546 N N . MET B 1 1 ? -21.453 0.208 35.625 1 30.52 1 MET B N 1
ATOM 1547 C CA . MET B 1 1 ? -21.594 1.374 34.75 1 30.52 1 MET B CA 1
ATOM 1548 C C . MET B 1 1 ? -20.25 1.736 34.125 1 30.52 1 MET B C 1
ATOM 1550 O O . MET B 1 1 ? -20.109 2.807 33.531 1 30.52 1 MET B O 1
ATOM 1554 N N . TYR B 1 2 ? -19.141 1.146 34.562 1 34.53 2 TYR B N 1
ATOM 1555 C CA . TYR B 1 2 ? -17.719 1.432 34.438 1 34.53 2 TYR B CA 1
ATOM 1556 C C . TYR B 1 2 ? -17.266 1.301 32.969 1 34.53 2 TYR B C 1
ATOM 1558 O O . TYR B 1 2 ? -16.453 2.104 32.5 1 34.53 2 TYR B O 1
ATOM 1566 N N . LEU B 1 3 ? -17.266 0.073 32.438 1 34.09 3 LEU B N 1
ATOM 1567 C CA . LEU B 1 3 ? -16.438 -0.469 31.375 1 34.09 3 LEU B CA 1
ATOM 1568 C C . LEU B 1 3 ? -16.859 0.107 30.016 1 34.09 3 LEU B C 1
ATOM 1570 O O . LEU B 1 3 ? -16.172 -0.091 29.016 1 34.09 3 LEU B O 1
ATOM 1574 N N . TYR B 1 4 ? -18.094 0.578 29.938 1 38.34 4 TYR B N 1
ATOM 1575 C CA . TYR B 1 4 ? -18.625 0.958 28.625 1 38.34 4 TYR B CA 1
ATOM 1576 C C . TYR B 1 4 ? -18 2.264 28.141 1 38.34 4 TYR B C 1
ATOM 1578 O O . TYR B 1 4 ? -18.031 2.566 26.953 1 38.34 4 TYR B O 1
ATOM 1586 N N . VAL B 1 5 ? -17.656 3.139 29.062 1 37.78 5 VAL B N 1
ATOM 1587 C CA . VAL B 1 5 ? -17.172 4.453 28.656 1 37.78 5 VAL B CA 1
ATOM 1588 C C . VAL B 1 5 ? -15.867 4.301 27.875 1 37.78 5 VAL B C 1
ATOM 1590 O O . VAL B 1 5 ? -15.633 5.008 26.891 1 37.78 5 VAL B O 1
ATOM 1593 N N . THR B 1 6 ? -14.961 3.355 28.281 1 38.59 6 THR B N 1
ATOM 1594 C CA . THR B 1 6 ? -13.641 3.268 27.672 1 38.59 6 THR B CA 1
ATOM 1595 C C . THR B 1 6 ? -13.742 2.803 26.219 1 38.59 6 THR B C 1
ATOM 1597 O O . THR B 1 6 ? -12.938 3.203 25.375 1 38.59 6 THR B O 1
ATOM 1600 N N . ILE B 1 7 ? -14.703 1.999 26 1 39.94 7 ILE B N 1
ATOM 1601 C CA . ILE B 1 7 ? -14.82 1.442 24.656 1 39.94 7 ILE B CA 1
ATOM 1602 C C . ILE B 1 7 ? -15.312 2.518 23.688 1 39.94 7 ILE B C 1
ATOM 1604 O O . ILE B 1 7 ? -14.867 2.582 22.547 1 39.94 7 ILE B O 1
ATOM 1608 N N . LEU B 1 8 ? -16.109 3.496 24.141 1 40.91 8 LEU B N 1
ATOM 1609 C CA . LEU B 1 8 ? -16.734 4.492 23.266 1 40.91 8 LEU B CA 1
ATOM 1610 C C . LEU B 1 8 ? -15.695 5.496 22.766 1 40.91 8 LEU B C 1
ATOM 1612 O O . LEU B 1 8 ? -15.789 5.988 21.641 1 40.91 8 LEU B O 1
ATOM 1616 N N . THR B 1 9 ? -14.695 5.887 23.578 1 42.44 9 THR B N 1
ATOM 1617 C CA . THR B 1 9 ? -13.719 6.879 23.141 1 42.44 9 THR B CA 1
ATOM 1618 C C . THR B 1 9 ? -12.648 6.234 22.266 1 42.44 9 THR B C 1
ATOM 1620 O O . THR B 1 9 ? -12.062 6.895 21.406 1 42.44 9 THR B O 1
ATOM 1623 N N . VAL B 1 10 ? -12.516 4.973 22.438 1 41.16 10 VAL B N 1
ATOM 1624 C CA . VAL B 1 10 ? -11.422 4.305 21.734 1 41.16 10 VAL B CA 1
ATOM 1625 C C . VAL B 1 10 ? -11.773 4.16 20.25 1 41.16 10 VAL B C 1
ATOM 1627 O O . VAL B 1 10 ? -10.914 4.328 19.391 1 41.16 10 VAL B O 1
ATOM 1630 N N . LEU B 1 11 ? -12.953 3.986 20.031 1 42.28 11 LEU B N 1
ATOM 1631 C CA . LEU B 1 11 ? -13.328 3.736 18.641 1 42.28 11 LEU B CA 1
ATOM 1632 C C . LEU B 1 11 ? -13.148 4.992 17.797 1 42.28 11 LEU B C 1
ATOM 1634 O O . LEU B 1 11 ? -12.602 4.93 16.688 1 42.28 11 LEU B O 1
ATOM 1638 N N . PRO B 1 12 ? -13.664 6.09 18.297 1 42.94 12 PRO B N 1
ATOM 1639 C CA . PRO B 1 12 ? -13.414 7.285 17.484 1 42.94 12 PRO B CA 1
ATOM 1640 C C . PRO B 1 12 ? -11.93 7.59 17.328 1 42.94 12 PRO B C 1
ATOM 1642 O O . PRO B 1 12 ? -11.516 8.102 16.281 1 42.94 12 PRO B O 1
ATOM 1645 N N . ILE B 1 13 ? -11.18 7.199 18.312 1 45.34 13 ILE B N 1
ATOM 1646 C CA . ILE B 1 13 ? -9.742 7.473 18.234 1 45.34 13 ILE B CA 1
ATOM 1647 C C . ILE B 1 13 ? -9.102 6.598 17.172 1 45.34 13 ILE B C 1
ATOM 1649 O O . ILE B 1 13 ? -8.258 7.062 16.391 1 45.34 13 ILE B O 1
ATOM 1653 N N . ILE B 1 14 ? -9.555 5.367 17.188 1 45.62 14 ILE B N 1
ATOM 1654 C CA . ILE B 1 14 ? -9 4.461 16.188 1 45.62 14 ILE B CA 1
ATOM 1655 C C . ILE B 1 14 ? -9.398 4.926 14.789 1 45.62 14 ILE B C 1
ATOM 1657 O O . ILE B 1 14 ? -8.578 4.918 13.867 1 45.62 14 ILE B O 1
ATOM 1661 N N . HIS B 1 15 ? -10.672 5.293 14.719 1 48.59 15 HIS B N 1
ATOM 1662 C CA . HIS B 1 15 ? -11.117 5.762 13.406 1 48.59 15 HIS B CA 1
ATOM 1663 C C . HIS B 1 15 ? -10.398 7.047 13.008 1 48.59 15 HIS B C 1
ATOM 1665 O O . HIS B 1 15 ? -10.031 7.219 11.844 1 48.59 15 HIS B O 1
ATOM 1671 N N . GLN B 1 16 ? -10.227 7.863 14.039 1 55.09 16 GLN B N 1
ATOM 1672 C CA .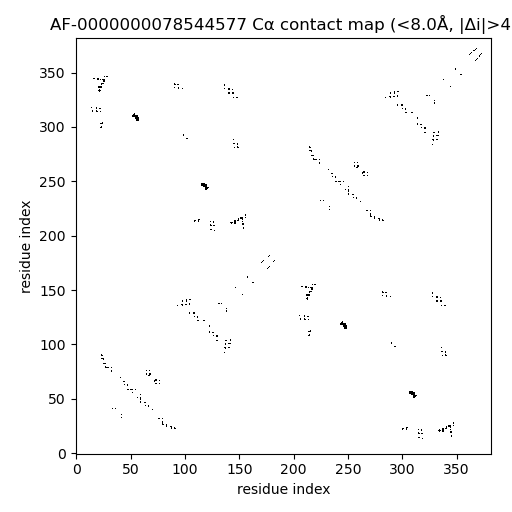 GLN B 1 16 ? -9.5 9.102 13.789 1 55.09 16 GLN B CA 1
ATOM 1673 C C . GLN B 1 16 ? -8.055 8.82 13.391 1 55.09 16 GLN B C 1
ATOM 1675 O O . GLN B 1 16 ? -7.523 9.453 12.477 1 55.09 16 GLN B O 1
ATOM 1680 N N . ALA B 1 17 ? -7.547 7.812 14.031 1 54.34 17 ALA B N 1
ATOM 1681 C CA . ALA B 1 17 ? -6.164 7.449 13.727 1 54.34 17 ALA B CA 1
ATOM 1682 C C . ALA B 1 17 ? -6.039 6.918 12.305 1 54.34 17 ALA B C 1
ATOM 1684 O O . ALA B 1 17 ? -5.102 7.27 11.586 1 54.34 17 ALA B O 1
ATOM 1685 N N . GLU B 1 18 ? -7.117 6.258 11.953 1 59 18 GLU B N 1
ATOM 1686 C CA . GLU B 1 18 ? -7.039 5.684 10.617 1 59 18 GLU B CA 1
ATOM 1687 C C . GLU B 1 18 ? -7.172 6.762 9.547 1 59 18 GLU B C 1
ATOM 1689 O O . GLU B 1 18 ? -6.457 6.738 8.539 1 59 18 GLU B O 1
ATOM 1694 N N . ALA B 1 19 ? -8.055 7.742 9.734 1 62.91 19 ALA B N 1
ATOM 1695 C CA . ALA B 1 19 ? -8.219 8.828 8.766 1 62.91 19 ALA B CA 1
ATOM 1696 C C . ALA B 1 19 ? -6.969 9.695 8.695 1 62.91 19 ALA B C 1
ATOM 1698 O O . ALA B 1 19 ? -6.566 10.125 7.613 1 62.91 19 ALA B O 1
ATOM 1699 N N . GLN B 1 20 ? -6.418 9.766 9.805 1 68 20 GLN B N 1
ATOM 1700 C CA . GLN B 1 20 ? -5.227 10.609 9.852 1 68 20 GLN B CA 1
ATOM 1701 C C . GLN B 1 20 ? -4.078 9.984 9.07 1 68 20 GLN B C 1
ATOM 1703 O O . GLN B 1 20 ? -3.289 10.695 8.438 1 68 20 GLN B O 1
ATOM 1708 N N . CYS B 1 21 ? -4.102 8.727 9.102 1 71.75 21 CYS B N 1
ATOM 1709 C CA . CYS B 1 21 ? -3.018 8.055 8.391 1 71.75 21 CYS B CA 1
ATOM 1710 C C . CYS B 1 21 ? -3.154 8.234 6.887 1 71.75 21 CYS B C 1
ATOM 1712 O O . CYS B 1 21 ? -2.18 8.078 6.148 1 71.75 21 CYS B O 1
ATOM 1714 N N . CYS B 1 22 ? -4.266 8.781 6.477 1 87.31 22 CYS B N 1
ATOM 1715 C CA . CYS B 1 22 ? -4.5 8.953 5.047 1 87.31 22 CYS B CA 1
ATOM 1716 C C . CYS B 1 22 ? -4.492 10.43 4.672 1 87.31 22 CYS B C 1
ATOM 1718 O O . CYS B 1 22 ? -4.902 10.797 3.568 1 87.31 22 CYS B O 1
ATOM 1720 N N . ASP B 1 23 ? -4.066 11.25 5.633 1 87.31 23 ASP B N 1
ATOM 1721 C CA . ASP B 1 23 ? -3.955 12.68 5.371 1 87.31 23 ASP B CA 1
ATOM 1722 C C . ASP B 1 23 ? -2.596 13.023 4.766 1 87.31 23 ASP B C 1
ATOM 1724 O O . ASP B 1 23 ? -1.559 12.82 5.398 1 87.31 23 ASP B O 1
ATOM 1728 N N . PRO B 1 24 ? -2.627 13.555 3.576 1 90.5 24 PRO B N 1
ATOM 1729 C CA . PRO B 1 24 ? -1.348 13.844 2.924 1 90.5 24 PRO B CA 1
ATOM 1730 C C . PRO B 1 24 ? -0.65 15.07 3.502 1 90.5 24 PRO B C 1
ATOM 1732 O O . PRO B 1 24 ? 0.522 15.312 3.209 1 90.5 24 PRO B O 1
ATOM 1735 N N . ASN B 1 25 ? -1.353 15.797 4.273 1 88.56 25 ASN B N 1
ATOM 1736 C CA . ASN B 1 25 ? -0.76 17.016 4.801 1 88.56 25 ASN B CA 1
ATOM 1737 C C . ASN B 1 25 ? 0.058 16.75 6.062 1 88.56 25 ASN B C 1
ATOM 1739 O O . ASN B 1 25 ? -0.467 16.219 7.047 1 88.56 25 ASN B O 1
ATOM 1743 N N . PRO B 1 26 ? 1.312 17.156 5.977 1 87.12 26 PRO B N 1
ATOM 1744 C CA . PRO B 1 26 ? 2.111 17 7.191 1 87.12 26 PRO B CA 1
ATOM 1745 C C . PRO B 1 26 ? 1.688 17.938 8.312 1 87.12 26 PRO B C 1
ATOM 1747 O O . PRO B 1 26 ? 1.229 19.062 8.039 1 87.12 26 PRO B O 1
ATOM 1750 N N . THR B 1 27 ? 1.846 17.516 9.461 1 80.88 27 THR B N 1
ATOM 1751 C CA . THR B 1 27 ? 1.578 18.328 10.641 1 80.88 27 THR B CA 1
ATOM 1752 C C . THR B 1 27 ? 2.854 19.016 11.125 1 80.88 27 THR B C 1
ATOM 1754 O O . THR B 1 27 ? 3.871 18.344 11.352 1 80.88 27 THR B O 1
ATOM 1757 N N . PRO B 1 28 ? 2.699 20.359 11.258 1 83.69 28 PRO B N 1
ATOM 1758 C CA . PRO B 1 28 ? 3.895 21.031 11.766 1 83.69 28 PRO B CA 1
ATOM 1759 C C . PRO B 1 28 ? 4.25 20.609 13.188 1 83.69 28 PRO B C 1
ATOM 1761 O O . PRO B 1 28 ? 3.361 20.375 14.008 1 83.69 28 PRO B O 1
ATOM 1764 N N . ASN B 1 29 ? 5.523 20.5 13.453 1 80.94 29 ASN B N 1
ATOM 1765 C CA . ASN B 1 29 ? 6.02 20.25 14.805 1 80.94 29 ASN B CA 1
ATOM 1766 C C . ASN B 1 29 ? 6.383 21.562 15.508 1 80.94 29 ASN B C 1
ATOM 1768 O O . ASN B 1 29 ? 7.422 22.156 15.219 1 80.94 29 ASN B O 1
ATOM 1772 N N . TYR B 1 30 ? 5.629 21.891 16.453 1 85.56 30 TYR B N 1
ATOM 1773 C CA . TYR B 1 30 ? 5.789 23.188 17.094 1 85.56 30 TYR B CA 1
ATOM 1774 C C . TYR B 1 30 ? 6.746 23.094 18.281 1 85.56 30 TYR B C 1
ATOM 1776 O O . TYR B 1 30 ? 7.133 24.109 18.859 1 85.56 30 TYR B O 1
ATOM 1784 N N . SER B 1 31 ? 7.133 21.906 18.688 1 81.31 31 SER B N 1
ATOM 1785 C CA . SER B 1 31 ? 7.871 21.688 19.922 1 81.31 31 SER B CA 1
ATOM 1786 C C . SER B 1 31 ? 9.164 22.5 19.953 1 81.31 31 SER B C 1
ATOM 1788 O O . SER B 1 31 ? 9.453 23.172 20.938 1 81.31 31 SER B O 1
ATOM 1790 N N . ARG B 1 32 ? 9.859 22.469 18.875 1 82.38 32 ARG B N 1
ATOM 1791 C CA . ARG B 1 32 ? 11.125 23.172 18.828 1 82.38 32 ARG B CA 1
ATOM 1792 C C . ARG B 1 32 ? 10.914 24.688 18.906 1 82.38 32 ARG B C 1
ATOM 1794 O O . ARG B 1 32 ? 11.68 25.391 19.547 1 82.38 32 ARG B O 1
ATOM 1801 N N . MET B 1 33 ? 9.922 25.219 18.266 1 88.44 33 MET B N 1
ATOM 1802 C CA . MET B 1 33 ? 9.602 26.641 18.25 1 88.44 33 MET B CA 1
ATOM 1803 C C . MET B 1 33 ? 9.242 27.125 19.656 1 88.44 33 MET B C 1
ATOM 1805 O O . MET B 1 33 ? 9.57 28.25 20.016 1 88.44 33 MET B O 1
ATOM 1809 N N . LEU B 1 34 ? 8.641 26.266 20.438 1 90.69 34 LEU B N 1
ATOM 1810 C CA . LEU B 1 34 ? 8.094 26.672 21.719 1 90.69 34 LEU B CA 1
ATOM 1811 C C . LEU B 1 34 ? 9.125 26.484 22.828 1 90.69 34 LEU B C 1
ATOM 1813 O O . LEU B 1 34 ? 8.883 26.859 23.984 1 90.69 34 LEU B O 1
ATOM 1817 N N . ARG B 1 35 ? 10.211 25.906 22.422 1 86.5 35 ARG B N 1
ATOM 1818 C CA . ARG B 1 35 ? 11.25 25.688 23.422 1 86.5 35 ARG B CA 1
ATOM 1819 C C . ARG B 1 35 ? 11.891 27 23.844 1 86.5 35 ARG B C 1
ATOM 1821 O O . ARG B 1 35 ? 12.258 27.812 22.984 1 86.5 35 ARG B O 1
ATOM 1828 N N . GLY B 1 36 ? 12.008 27.297 25.219 1 84.81 36 GLY B N 1
ATOM 1829 C CA . GLY B 1 36 ? 12.773 28.406 25.766 1 84.81 36 GLY B CA 1
ATOM 1830 C C . GLY B 1 36 ? 12.008 29.719 25.781 1 84.81 36 GLY B C 1
ATOM 1831 O O . GLY B 1 36 ? 12.555 30.766 26.141 1 84.81 36 GLY B O 1
ATOM 1832 N N . ILE B 1 37 ? 10.852 29.719 25.312 1 92 37 ILE B N 1
ATOM 1833 C CA . ILE B 1 37 ? 10.094 30.969 25.312 1 92 37 ILE B CA 1
ATOM 1834 C C . ILE B 1 37 ? 9.398 31.141 26.656 1 92 37 ILE B C 1
ATOM 1836 O O . ILE B 1 37 ? 9.297 30.188 27.438 1 92 37 ILE B O 1
ATOM 1840 N N . PRO B 1 38 ? 9.016 32.312 27.031 1 93.06 38 PRO B N 1
ATOM 1841 C CA . PRO B 1 38 ? 8.344 32.562 28.312 1 93.06 38 PRO B CA 1
ATOM 1842 C C . PRO B 1 38 ? 7.117 31.656 28.5 1 93.06 38 PRO B C 1
ATOM 1844 O O . PRO B 1 38 ? 6.445 31.312 27.531 1 93.06 38 PRO B O 1
ATOM 1847 N N . ARG B 1 39 ? 6.828 31.25 29.703 1 91.12 39 ARG B N 1
ATOM 1848 C CA . ARG B 1 39 ? 5.73 30.359 30.062 1 91.12 39 ARG B CA 1
ATOM 1849 C C . ARG B 1 39 ? 4.398 30.891 29.562 1 91.12 39 ARG B C 1
ATOM 1851 O O . ARG B 1 39 ? 3.549 30.141 29.094 1 91.12 39 ARG B O 1
ATOM 1858 N N . ASP B 1 40 ? 4.227 32.219 29.766 1 92.38 40 ASP B N 1
ATOM 1859 C CA . ASP B 1 40 ? 2.973 32.844 29.344 1 92.38 40 ASP B CA 1
ATOM 1860 C C . ASP B 1 40 ? 2.787 32.719 27.828 1 92.38 40 ASP B C 1
ATOM 1862 O O . ASP B 1 40 ? 1.677 32.469 27.359 1 92.38 40 ASP B O 1
ATOM 1866 N N . ALA B 1 41 ? 3.801 32.812 27.031 1 94.5 41 ALA B N 1
ATOM 1867 C CA . ALA B 1 41 ? 3.756 32.625 25.578 1 94.5 41 ALA B CA 1
ATOM 1868 C C . ALA B 1 41 ? 3.391 31.203 25.219 1 94.5 41 ALA B C 1
ATOM 1870 O O . ALA B 1 41 ? 2.557 30.969 24.344 1 94.5 41 ALA B O 1
ATOM 1871 N N . ARG B 1 42 ? 3.963 30.219 25.875 1 93.62 42 ARG B N 1
ATOM 1872 C CA . ARG B 1 42 ? 3.695 28.797 25.625 1 93.62 42 ARG B CA 1
ATOM 1873 C C . ARG B 1 42 ? 2.24 28.453 25.922 1 93.62 42 ARG B C 1
ATOM 1875 O O . ARG B 1 42 ? 1.59 27.75 25.141 1 93.62 42 ARG B O 1
ATOM 1882 N N . LYS B 1 43 ? 1.76 28.953 27.078 1 92 43 LYS B N 1
ATOM 1883 C CA . LYS B 1 43 ? 0.375 28.719 27.453 1 92 43 LYS B CA 1
ATOM 1884 C C . LYS B 1 43 ? -0.596 29.281 26.422 1 92 43 LYS B C 1
ATOM 1886 O O . LYS B 1 43 ? -1.58 28.625 26.062 1 92 43 LYS B O 1
ATOM 1891 N N . ALA B 1 44 ? -0.295 30.469 26 1 94.5 44 ALA B N 1
ATOM 1892 C CA . ALA B 1 44 ? -1.146 31.109 25 1 94.5 44 ALA B CA 1
ATOM 1893 C C . ALA B 1 44 ? -1.17 30.312 23.703 1 94.5 44 ALA B C 1
ATOM 1895 O O . ALA B 1 44 ? -2.223 30.156 23.078 1 94.5 44 ALA B O 1
ATOM 1896 N N . PHE B 1 45 ? -0.023 29.797 23.297 1 94.12 45 PHE B N 1
ATOM 1897 C CA . PHE B 1 45 ? 0.042 29 22.078 1 94.12 45 PHE B CA 1
ATOM 1898 C C . PHE B 1 45 ? -0.746 27.703 22.234 1 94.12 45 PHE B C 1
ATOM 1900 O O . PHE B 1 45 ? -1.478 27.312 21.328 1 94.12 45 PHE B O 1
ATOM 1907 N N . ARG B 1 46 ? -0.637 27.047 23.281 1 89.5 46 ARG B N 1
ATOM 1908 C CA . ARG B 1 46 ? -1.347 25.797 23.547 1 89.5 46 ARG B CA 1
ATOM 1909 C C . ARG B 1 46 ? -2.855 26.016 23.5 1 89.5 46 ARG B C 1
ATOM 1911 O O . ARG B 1 46 ? -3.602 25.125 23.094 1 89.5 46 ARG B O 1
ATOM 1918 N N . ALA B 1 47 ? -3.309 27.141 23.984 1 90.12 47 ALA B N 1
ATOM 1919 C CA . ALA B 1 47 ? -4.734 27.453 23.922 1 90.12 47 ALA B CA 1
ATOM 1920 C C . ALA B 1 47 ? -5.219 27.484 22.484 1 90.12 47 ALA B C 1
ATOM 1922 O O . ALA B 1 47 ? -6.336 27.062 22.188 1 90.12 47 ALA B O 1
ATOM 1923 N N . ILE B 1 48 ? -4.344 28.016 21.578 1 91.81 48 ILE B N 1
ATOM 1924 C CA . ILE B 1 48 ? -4.672 28.047 20.156 1 91.81 48 ILE B CA 1
ATOM 1925 C C . ILE B 1 48 ? -4.738 26.625 19.609 1 91.81 48 ILE B C 1
ATOM 1927 O O . ILE B 1 48 ? -5.672 26.266 18.891 1 91.81 48 ILE B O 1
ATOM 1931 N N . GLN B 1 49 ? -3.803 25.75 19.969 1 85.69 49 GLN B N 1
ATOM 1932 C CA . GLN B 1 49 ? -3.729 24.375 19.5 1 85.69 49 GLN B CA 1
ATOM 1933 C C . GLN B 1 49 ? -4.961 23.578 19.938 1 85.69 49 GLN B C 1
ATOM 1935 O O . GLN B 1 49 ? -5.438 22.719 19.203 1 85.69 49 GLN B O 1
ATOM 1940 N N . ARG B 1 50 ? -5.477 23.828 21.078 1 83 50 ARG B N 1
ATOM 1941 C CA . ARG B 1 50 ? -6.645 23.125 21.594 1 83 50 ARG B CA 1
ATOM 1942 C C . ARG B 1 50 ? -7.883 23.438 20.75 1 83 50 ARG B C 1
ATOM 1944 O O . ARG B 1 50 ? -8.828 22.641 20.719 1 83 50 ARG B O 1
ATOM 1951 N N . GLN B 1 51 ? -7.836 24.547 20.078 1 84.62 51 GLN B N 1
ATOM 1952 C CA . GLN B 1 51 ? -8.977 24.953 19.266 1 84.62 51 GLN B CA 1
ATOM 1953 C C . GLN B 1 51 ? -8.844 24.438 17.828 1 84.62 51 GLN B C 1
ATOM 1955 O O . GLN B 1 51 ? -9.766 24.562 17.031 1 84.62 51 GLN B O 1
ATOM 1960 N N . ASP B 1 52 ? -7.684 23.828 17.578 1 81.06 52 ASP B N 1
ATOM 1961 C CA . ASP B 1 52 ? -7.352 23.359 16.234 1 81.06 52 ASP B CA 1
ATOM 1962 C C . ASP B 1 52 ? -8.344 22.312 15.758 1 81.06 52 ASP B C 1
ATOM 1964 O O . ASP B 1 52 ? -8.68 22.266 14.57 1 81.06 52 ASP B O 1
ATOM 1968 N N . TYR B 1 53 ? -8.828 21.609 16.641 1 83.62 53 TYR B N 1
ATOM 1969 C CA . TYR B 1 53 ? -9.68 20.484 16.266 1 83.62 53 TYR B CA 1
ATOM 1970 C C . TYR B 1 53 ? -11.07 20.969 15.867 1 83.62 53 TYR B C 1
ATOM 1972 O O . TYR B 1 53 ? -11.742 20.328 15.062 1 83.62 53 TYR B O 1
ATOM 1980 N N . LEU B 1 54 ? -11.469 22.156 16.375 1 89.38 54 LEU B N 1
ATOM 1981 C CA . LEU B 1 54 ? -12.859 22.547 16.203 1 89.38 54 LEU B CA 1
ATOM 1982 C C . LEU B 1 54 ? -12.977 23.766 15.281 1 89.38 54 LEU B C 1
ATOM 1984 O O . LEU B 1 54 ? -14 23.953 14.625 1 89.38 54 LEU B O 1
ATOM 1988 N N . LEU B 1 55 ? -11.938 24.594 15.18 1 94.38 55 LEU B N 1
ATOM 1989 C CA . LEU B 1 55 ? -11.992 25.797 14.344 1 94.38 55 LEU B CA 1
ATOM 1990 C C . LEU B 1 55 ? -11.414 25.516 12.961 1 94.38 55 LEU B C 1
ATOM 1992 O O . LEU B 1 55 ? -10.531 24.672 12.812 1 94.38 55 LEU B O 1
ATOM 1996 N N . PRO B 1 56 ?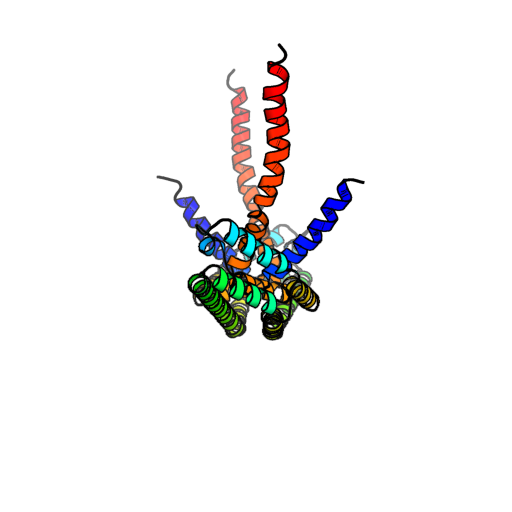 -12.016 26.281 11.961 1 95.56 56 PRO B N 1
ATOM 1997 C CA . PRO B 1 56 ? -11.383 26.172 10.641 1 95.56 56 PRO B CA 1
ATOM 1998 C C . PRO B 1 56 ? -9.875 26.422 10.695 1 95.56 56 PRO B C 1
ATOM 2000 O O . PRO B 1 56 ? -9.422 27.312 11.422 1 95.56 56 PRO B O 1
ATOM 2003 N N . ARG B 1 57 ? -9.125 25.688 9.961 1 92.56 57 ARG B N 1
ATOM 2004 C CA . ARG B 1 57 ? -7.668 25.75 9.984 1 92.56 57 ARG B CA 1
ATOM 2005 C C . ARG B 1 57 ? -7.168 27.125 9.586 1 92.56 57 ARG B C 1
ATOM 2007 O O . ARG B 1 57 ? -6.137 27.594 10.078 1 92.56 57 ARG B O 1
ATOM 2014 N N . SER B 1 58 ? -7.898 27.875 8.742 1 94.94 58 SER B N 1
ATOM 2015 C CA . SER B 1 58 ? -7.543 29.25 8.383 1 94.94 58 SER B CA 1
ATOM 2016 C C . SER B 1 58 ? -7.617 30.172 9.594 1 94.94 58 SER B C 1
ATOM 2018 O O . SER B 1 58 ? -6.781 31.062 9.758 1 94.94 58 SER B O 1
ATOM 2020 N N . GLU B 1 59 ? -8.633 29.938 10.438 1 96.19 59 GLU B N 1
ATOM 2021 C CA . GLU B 1 59 ? -8.781 30.734 11.648 1 96.19 59 GLU B CA 1
ATOM 2022 C C . GLU B 1 59 ? -7.672 30.438 12.648 1 96.19 59 GLU B C 1
ATOM 2024 O O . GLU B 1 59 ? -7.117 31.344 13.273 1 96.19 59 GLU B O 1
ATOM 2029 N N . VAL B 1 60 ? -7.344 29.156 12.766 1 94.25 60 VAL B N 1
ATOM 2030 C CA . VAL B 1 60 ? -6.266 28.766 13.656 1 94.25 60 VAL B CA 1
ATOM 2031 C C . VAL B 1 60 ? -4.957 29.406 13.211 1 94.25 60 VAL B C 1
ATOM 2033 O O . VAL B 1 60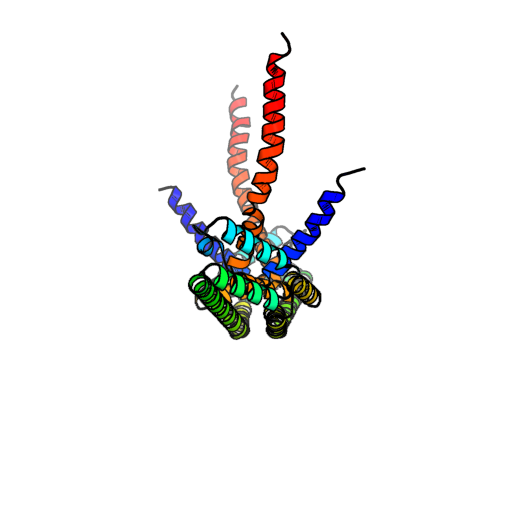 ? -4.211 29.938 14.039 1 94.25 60 VAL B O 1
ATOM 2036 N N . THR B 1 61 ? -4.707 29.406 11.961 1 93.88 61 THR B N 1
ATOM 2037 C CA . THR B 1 61 ? -3.494 30.016 11.414 1 93.88 61 THR B CA 1
ATOM 2038 C C . THR B 1 61 ? -3.447 31.5 11.719 1 93.88 61 THR B C 1
ATOM 2040 O O . THR B 1 61 ? -2.398 32.031 12.086 1 93.88 61 THR B O 1
ATOM 2043 N N . ALA B 1 62 ? -4.582 32.188 11.586 1 96.12 62 ALA B N 1
ATOM 2044 C CA . ALA B 1 62 ? -4.652 33.594 11.898 1 96.12 62 ALA B CA 1
ATOM 2045 C C . ALA B 1 62 ? -4.328 33.875 13.367 1 96.12 62 ALA B C 1
ATOM 2047 O O . ALA B 1 62 ? -3.588 34.781 13.688 1 96.12 62 ALA B O 1
ATOM 2048 N N . LYS B 1 63 ? -4.852 33.062 14.211 1 97 63 LYS B N 1
ATOM 2049 C CA . LYS B 1 63 ? -4.598 33.188 15.641 1 97 63 LYS B CA 1
ATOM 2050 C C . LYS B 1 63 ? -3.123 32.938 15.961 1 97 63 LYS B C 1
ATOM 2052 O O . LYS B 1 63 ? -2.553 33.625 16.828 1 97 63 LYS B O 1
ATOM 2057 N N . MET B 1 64 ? -2.518 31.953 15.289 1 96.31 64 MET B N 1
ATOM 2058 C CA . MET B 1 64 ? -1.093 31.688 15.477 1 96.31 64 MET B CA 1
ATOM 2059 C C . MET B 1 64 ? -0.258 32.906 15.047 1 96.31 64 MET B C 1
ATOM 2061 O O . MET B 1 64 ? 0.726 33.25 15.703 1 96.31 64 MET B O 1
ATOM 2065 N N . MET B 1 65 ? -0.677 33.531 13.969 1 96.88 65 MET B N 1
ATOM 2066 C CA . MET B 1 65 ? 0.051 34.719 13.477 1 96.88 65 MET B CA 1
ATOM 2067 C C . MET B 1 65 ? -0.07 35.875 14.445 1 96.88 65 MET B C 1
ATOM 2069 O O . MET B 1 65 ? 0.9 36.594 14.68 1 96.88 65 MET B O 1
ATOM 2073 N N . GLU B 1 66 ? -1.235 36.125 15.055 1 98.12 66 GLU B N 1
ATOM 2074 C CA . GLU B 1 66 ? -1.425 37.125 16.078 1 98.12 66 GLU B CA 1
ATOM 2075 C C . GLU B 1 66 ? -0.557 36.875 17.297 1 98.12 66 GLU B C 1
ATOM 2077 O O . GLU B 1 66 ? 0.086 37.781 17.828 1 98.12 66 GLU B O 1
ATOM 2082 N N . TRP B 1 67 ? -0.604 35.594 17.688 1 97.81 67 TRP B N 1
ATOM 2083 C CA . TRP B 1 67 ? 0.25 35.156 18.797 1 97.81 67 TRP B CA 1
ATOM 2084 C C . TRP B 1 67 ? 1.714 35.469 18.5 1 97.81 67 TRP B C 1
ATOM 2086 O O . TRP B 1 67 ? 2.426 36 19.359 1 97.81 67 TRP B O 1
ATOM 2096 N N . ALA B 1 68 ? 2.174 35.125 17.297 1 97.88 68 ALA B N 1
ATOM 2097 C CA . ALA B 1 68 ? 3.57 35.312 16.922 1 97.88 68 ALA B CA 1
ATOM 2098 C C . ALA B 1 68 ? 3.953 36.812 16.984 1 97.88 68 ALA B C 1
ATOM 2100 O O . ALA B 1 68 ? 5.051 37.156 17.438 1 97.88 68 ALA B O 1
ATOM 2101 N N . LYS B 1 69 ? 3.051 37.688 16.578 1 97.75 69 LYS B N 1
ATOM 2102 C CA . LYS B 1 69 ? 3.287 39.125 16.656 1 97.75 69 LYS B CA 1
ATOM 2103 C C . LYS B 1 69 ? 3.365 39.625 18.094 1 97.75 69 LYS B C 1
ATOM 2105 O O . LYS B 1 69 ? 4.262 40.375 18.453 1 97.75 69 LYS B O 1
ATOM 2110 N N . GLN B 1 70 ? 2.492 39.125 18.891 1 97.62 70 GLN B N 1
ATOM 2111 C CA . GLN B 1 70 ? 2.395 39.531 20.297 1 97.62 70 GLN B CA 1
ATOM 2112 C C . GLN B 1 70 ? 3.652 39.125 21.062 1 97.62 70 GLN B C 1
ATOM 2114 O O . GLN B 1 70 ? 4.105 39.875 21.938 1 97.62 70 GLN B O 1
ATOM 2119 N N . TYR B 1 71 ? 4.195 37.969 20.703 1 97.06 71 TYR B N 1
ATOM 2120 C CA . TYR B 1 71 ? 5.297 37.469 21.516 1 97.06 71 TYR B CA 1
ATOM 2121 C C . TYR B 1 71 ? 6.609 37.531 20.75 1 97.06 71 TYR B C 1
ATOM 2123 O O . TYR B 1 71 ? 7.59 36.875 21.125 1 97.06 71 TYR B O 1
ATOM 2131 N N . ASN B 1 72 ? 6.672 38.344 19.688 1 95.56 72 ASN B N 1
ATOM 2132 C CA . ASN B 1 72 ? 7.859 38.562 18.859 1 95.56 72 ASN B CA 1
ATOM 2133 C C . ASN B 1 72 ? 8.438 37.219 18.375 1 95.56 72 ASN B C 1
ATOM 2135 O O . ASN B 1 72 ? 9.641 37 18.484 1 95.56 72 ASN B O 1
ATOM 2139 N N . MET B 1 73 ? 7.535 36.25 17.938 1 96.62 73 MET B N 1
ATOM 2140 C CA . MET B 1 73 ? 7.906 34.938 17.438 1 96.62 73 MET B CA 1
ATOM 2141 C C . MET B 1 73 ? 7.555 34.781 15.961 1 96.62 73 MET B C 1
ATOM 2143 O O . MET B 1 73 ? 7.367 33.688 15.469 1 96.62 73 MET B O 1
ATOM 2147 N N . THR B 1 74 ? 7.402 35.938 15.203 1 97.06 74 THR B N 1
ATOM 2148 C CA . THR B 1 74 ? 6.949 35.938 13.812 1 97.06 74 THR B CA 1
ATOM 2149 C C . THR B 1 74 ? 7.949 35.219 12.922 1 97.06 74 THR B C 1
ATOM 2151 O O . THR B 1 74 ? 7.562 34.406 12.086 1 97.06 74 THR B O 1
ATOM 2154 N N . SER B 1 75 ? 9.227 35.469 13.141 1 96.12 75 SER B N 1
ATOM 2155 C CA . SER B 1 75 ? 10.25 34.844 12.305 1 96.12 75 SER B CA 1
ATOM 2156 C C . SER B 1 75 ? 10.281 33.344 12.516 1 96.12 75 SER B C 1
ATOM 2158 O O . SER B 1 75 ? 10.383 32.562 11.555 1 96.12 75 SER B O 1
ATOM 2160 N N . GLU B 1 76 ? 10.164 32.844 13.758 1 94.62 76 GLU B N 1
ATOM 2161 C CA . GLU B 1 76 ? 10.188 31.406 14.078 1 94.62 76 GLU B CA 1
ATOM 2162 C C . GLU B 1 76 ? 8.961 30.703 13.516 1 94.62 76 GLU B C 1
ATOM 2164 O O . GLU B 1 76 ? 9.078 29.609 12.945 1 94.62 76 GLU B O 1
ATOM 2169 N N . LEU B 1 77 ? 7.82 31.312 13.641 1 95.94 77 LEU B N 1
ATOM 2170 C CA . LEU B 1 77 ? 6.598 30.703 13.125 1 95.94 77 LEU B CA 1
ATOM 2171 C C . LEU B 1 77 ? 6.629 30.641 11.602 1 95.94 77 LEU B C 1
ATOM 2173 O O . LEU B 1 77 ? 6.273 29.609 11.016 1 95.94 77 LEU B O 1
ATOM 2177 N N . ASP B 1 78 ? 7.082 31.719 10.922 1 95.62 78 ASP B N 1
ATOM 2178 C CA . ASP B 1 78 ? 7.18 31.734 9.469 1 95.62 78 ASP B CA 1
ATOM 2179 C C . ASP B 1 78 ? 8.117 30.641 8.961 1 95.62 78 ASP B C 1
ATOM 2181 O O . ASP B 1 78 ? 7.805 29.969 7.984 1 95.62 78 ASP B O 1
ATOM 2185 N N . ALA B 1 79 ? 9.227 30.516 9.617 1 95.12 79 ALA B N 1
ATOM 2186 C CA . ALA B 1 79 ? 10.188 29.5 9.227 1 95.12 79 ALA B CA 1
ATOM 2187 C C . ALA B 1 79 ? 9.578 28.094 9.352 1 95.12 79 ALA B C 1
ATOM 2189 O O . ALA B 1 79 ? 9.773 27.25 8.477 1 95.12 79 ALA B O 1
ATOM 2190 N N . LEU B 1 80 ? 8.82 27.859 10.406 1 93.19 80 LEU B N 1
ATOM 2191 C CA . LEU B 1 80 ? 8.188 26.562 10.633 1 93.19 80 LEU B CA 1
ATOM 2192 C C . LEU B 1 80 ? 7.133 26.281 9.562 1 93.19 80 LEU B C 1
ATOM 2194 O O . LEU B 1 80 ? 7.074 25.188 9.016 1 93.19 80 LEU B O 1
ATOM 2198 N N . LEU B 1 81 ? 6.34 27.25 9.312 1 93.06 81 LEU B N 1
ATOM 2199 C CA . LEU B 1 81 ? 5.281 27.078 8.32 1 93.06 81 LEU B CA 1
ATOM 2200 C C . LEU B 1 81 ? 5.863 26.875 6.93 1 93.06 81 LEU B C 1
ATOM 2202 O O . LEU B 1 81 ? 5.328 26.094 6.141 1 93.06 81 LEU B O 1
ATOM 2206 N N . LYS B 1 82 ? 6.926 27.594 6.641 1 94.12 82 LYS B N 1
ATOM 2207 C CA . LYS B 1 82 ? 7.609 27.406 5.363 1 94.12 82 LYS B CA 1
ATOM 2208 C C . LYS B 1 82 ? 8.164 25.984 5.25 1 94.12 82 LYS B C 1
ATOM 2210 O O . LYS B 1 82 ? 8.016 25.344 4.215 1 94.12 82 LYS B O 1
ATOM 2215 N N . GLN B 1 83 ? 8.797 25.547 6.305 1 92.31 83 GLN B N 1
ATOM 2216 C CA . GLN B 1 83 ? 9.328 24.188 6.336 1 92.31 83 GLN B CA 1
ATOM 2217 C C . GLN B 1 83 ? 8.211 23.156 6.129 1 92.31 83 GLN B C 1
ATOM 2219 O O . GLN B 1 83 ? 8.391 22.188 5.398 1 92.31 83 GLN B O 1
ATOM 2224 N N . ASN B 1 84 ? 7.152 23.391 6.754 1 91.38 84 ASN B N 1
ATOM 2225 C CA . ASN B 1 84 ? 6.016 22.484 6.621 1 91.38 84 ASN B CA 1
ATOM 2226 C C . ASN B 1 84 ? 5.461 22.484 5.199 1 91.38 84 ASN B C 1
ATOM 2228 O O . ASN B 1 84 ? 5.062 21.438 4.684 1 91.38 84 ASN B O 1
ATOM 2232 N N . ALA B 1 85 ? 5.383 23.656 4.641 1 92.19 85 ALA B N 1
ATOM 2233 C CA . ALA B 1 85 ? 4.914 23.766 3.26 1 92.19 85 ALA B CA 1
ATOM 2234 C C . ALA B 1 85 ? 5.836 23.016 2.307 1 92.19 85 ALA B C 1
ATOM 2236 O O . ALA B 1 85 ? 5.367 22.344 1.381 1 92.19 85 ALA B O 1
ATOM 2237 N N . GLU B 1 86 ? 7.102 23.109 2.512 1 93.62 86 GLU B N 1
ATOM 2238 C CA . GLU B 1 86 ? 8.07 22.391 1.695 1 93.62 86 GLU B CA 1
ATOM 2239 C C . GLU B 1 86 ? 7.914 20.875 1.86 1 93.62 86 GLU B C 1
ATOM 2241 O O . GLU B 1 86 ? 7.977 20.125 0.881 1 93.62 86 GLU B O 1
ATOM 2246 N N . ALA B 1 87 ? 7.734 20.484 3.109 1 90.94 87 ALA B N 1
ATOM 2247 C CA . ALA B 1 87 ? 7.48 19.062 3.361 1 90.94 87 ALA B CA 1
ATOM 2248 C C . ALA B 1 87 ? 6.215 18.609 2.648 1 90.94 87 ALA B C 1
ATOM 2250 O O . ALA B 1 87 ? 6.18 17.516 2.084 1 90.94 87 ALA B O 1
ATOM 2251 N N . GLY B 1 88 ? 5.207 19.438 2.73 1 92.62 88 GLY B N 1
ATOM 2252 C CA . GLY B 1 88 ? 3.975 19.125 2.025 1 92.62 88 GLY B CA 1
ATOM 2253 C C . GLY B 1 88 ? 4.16 18.984 0.527 1 92.62 88 GLY B C 1
ATOM 2254 O O . GLY B 1 88 ? 3.59 18.094 -0.095 1 92.62 88 GLY B O 1
ATOM 2255 N N . GLN B 1 89 ? 4.926 19.859 -0.059 1 94.25 89 GLN B N 1
ATOM 2256 C CA . GLN B 1 89 ? 5.211 19.797 -1.488 1 94.25 89 GLN B CA 1
ATOM 2257 C C . GLN B 1 89 ? 5.957 18.516 -1.844 1 94.25 89 GLN B C 1
ATOM 2259 O O . GLN B 1 89 ? 5.68 17.906 -2.877 1 94.25 89 GLN B O 1
ATOM 2264 N N . GLN B 1 90 ? 6.848 18.156 -0.974 1 93.94 90 GLN B N 1
ATOM 2265 C CA . GLN B 1 90 ? 7.582 16.906 -1.204 1 93.94 90 GLN B CA 1
ATOM 2266 C C . GLN B 1 90 ? 6.648 15.703 -1.165 1 93.94 90 GLN B C 1
ATOM 2268 O O . GLN B 1 90 ? 6.77 14.789 -1.983 1 93.94 90 GLN B O 1
ATOM 2273 N N . VAL B 1 91 ? 5.762 15.695 -0.24 1 93.44 91 VAL B N 1
ATOM 2274 C CA . VAL B 1 91 ? 4.773 14.633 -0.124 1 93.44 91 VAL B CA 1
ATOM 2275 C C . VAL B 1 91 ? 3.945 14.555 -1.404 1 93.44 91 VAL B C 1
ATOM 2277 O O . VAL B 1 91 ? 3.783 13.477 -1.983 1 93.44 91 VAL B O 1
ATOM 2280 N N . GLN B 1 92 ? 3.492 15.695 -1.901 1 94.56 92 GLN B N 1
ATOM 2281 C CA . GLN B 1 92 ? 2.678 15.742 -3.111 1 94.56 92 GLN B CA 1
ATOM 2282 C C . GLN B 1 92 ? 3.467 15.258 -4.324 1 94.56 92 GLN B C 1
ATOM 2284 O O . GLN B 1 92 ? 2.939 14.523 -5.16 1 94.56 92 GLN B O 1
ATOM 2289 N N . THR B 1 93 ? 4.66 15.672 -4.406 1 95.94 93 THR B N 1
ATOM 2290 C CA . THR B 1 93 ? 5.508 15.242 -5.512 1 95.94 93 THR B CA 1
ATOM 2291 C C . THR B 1 93 ? 5.695 13.734 -5.496 1 95.94 93 THR B C 1
ATOM 2293 O O . THR B 1 93 ? 5.609 13.078 -6.539 1 95.94 93 THR B O 1
ATOM 2296 N N . THR B 1 94 ? 5.949 13.203 -4.324 1 95.31 94 THR B N 1
ATOM 2297 C CA . THR B 1 94 ? 6.121 11.766 -4.184 1 95.31 94 THR B CA 1
ATOM 2298 C C . THR B 1 94 ? 4.855 11.023 -4.605 1 95.31 94 THR B C 1
ATOM 2300 O O . THR B 1 94 ? 4.918 10.062 -5.379 1 95.31 94 THR B O 1
ATOM 2303 N N . ILE B 1 95 ? 3.754 11.484 -4.129 1 96.25 95 ILE B N 1
ATOM 2304 C CA . ILE B 1 95 ? 2.479 10.859 -4.445 1 96.25 95 ILE B CA 1
ATOM 2305 C C . ILE B 1 95 ? 2.229 10.93 -5.953 1 96.25 95 ILE B C 1
ATOM 2307 O O . ILE B 1 95 ? 1.842 9.93 -6.57 1 96.25 95 ILE B O 1
ATOM 2311 N N . HIS B 1 96 ? 2.422 12.055 -6.531 1 96.12 96 HIS B N 1
ATOM 2312 C CA . HIS B 1 96 ? 2.225 12.242 -7.965 1 96.12 96 HIS B CA 1
ATOM 2313 C C . HIS B 1 96 ? 3.111 11.289 -8.766 1 96.12 96 HIS B C 1
ATOM 2315 O O . HIS B 1 96 ? 2.652 10.672 -9.727 1 96.12 96 HIS B O 1
ATOM 2321 N N . THR B 1 97 ? 4.324 11.156 -8.367 1 96.69 97 THR B N 1
ATOM 2322 C CA . THR B 1 97 ? 5.258 10.258 -9.039 1 96.69 97 THR B CA 1
ATOM 2323 C C . THR B 1 97 ? 4.758 8.82 -8.984 1 96.69 97 THR B C 1
ATOM 2325 O O . THR B 1 97 ? 4.781 8.109 -9.992 1 96.69 97 THR B O 1
ATOM 2328 N N . VAL B 1 98 ? 4.305 8.414 -7.828 1 97.31 98 VAL B N 1
ATOM 2329 C CA . VAL B 1 98 ? 3.803 7.055 -7.66 1 97.31 98 VAL B CA 1
ATOM 2330 C C . VAL B 1 98 ? 2.611 6.828 -8.594 1 97.31 98 VAL B C 1
ATOM 2332 O O . VAL B 1 98 ? 2.57 5.84 -9.328 1 97.31 98 VAL B O 1
ATOM 2335 N N . ILE B 1 99 ? 1.711 7.758 -8.586 1 97.31 99 ILE B N 1
ATOM 2336 C CA . ILE B 1 99 ? 0.491 7.625 -9.375 1 97.31 99 ILE B CA 1
ATOM 2337 C C . ILE B 1 99 ? 0.84 7.562 -10.859 1 97.31 99 ILE B C 1
ATOM 2339 O O . ILE B 1 99 ? 0.223 6.812 -11.617 1 97.31 99 ILE B O 1
ATOM 2343 N N . GLN B 1 100 ? 1.785 8.25 -11.297 1 97.06 100 GLN B N 1
ATOM 2344 C CA . GLN B 1 100 ? 2.166 8.32 -12.703 1 97.06 100 GLN B CA 1
ATOM 2345 C C . GLN B 1 100 ? 2.889 7.047 -13.141 1 97.06 100 GLN B C 1
ATOM 2347 O O . GLN B 1 100 ? 2.693 6.566 -14.258 1 97.06 100 GLN B O 1
ATOM 2352 N N . GLN B 1 101 ? 3.682 6.457 -12.305 1 97.75 101 GLN B N 1
ATOM 2353 C CA . GLN B 1 101 ? 4.574 5.379 -12.711 1 97.75 101 GLN B CA 1
ATOM 2354 C C . GLN B 1 101 ? 3.957 4.012 -12.422 1 97.75 101 GLN B C 1
ATOM 2356 O O . GLN B 1 101 ? 4.391 2.998 -12.969 1 97.75 101 GLN B O 1
ATOM 2361 N N . LEU B 1 102 ? 2.949 4.051 -11.594 1 97.44 102 LEU B N 1
ATOM 2362 C CA . LEU B 1 102 ? 2.357 2.807 -11.117 1 97.44 102 LEU B CA 1
ATOM 2363 C C . LEU B 1 102 ? 1.81 1.982 -12.273 1 97.44 102 LEU B C 1
ATOM 2365 O O . LEU B 1 102 ? 2.035 0.771 -12.344 1 97.44 102 LEU B O 1
ATOM 2369 N N . PRO B 1 103 ? 1.028 2.588 -13.258 1 97.19 103 PRO B N 1
ATOM 2370 C CA . PRO B 1 103 ? 0.485 1.773 -14.344 1 97.19 103 PRO B CA 1
ATOM 2371 C C . PRO B 1 103 ? 1.569 1.046 -15.133 1 97.19 103 PRO B C 1
ATOM 2373 O O . PRO B 1 103 ? 1.419 -0.136 -15.453 1 97.19 103 PRO B O 1
ATOM 2376 N N . ASP B 1 104 ? 2.652 1.702 -15.383 1 97.88 104 ASP B N 1
ATOM 2377 C CA . ASP B 1 104 ? 3.744 1.081 -16.125 1 97.88 104 ASP B CA 1
ATOM 2378 C C . ASP B 1 104 ? 4.402 -0.029 -15.312 1 97.88 104 ASP B C 1
ATOM 2380 O O . ASP B 1 104 ? 4.73 -1.09 -15.852 1 97.88 104 ASP B O 1
ATOM 2384 N N . PHE B 1 105 ? 4.668 0.173 -14.016 1 97.75 105 PHE B N 1
ATOM 2385 C CA . PHE B 1 105 ? 5.262 -0.826 -13.133 1 97.75 105 PHE B CA 1
ATOM 2386 C C . PHE B 1 105 ? 4.414 -2.092 -13.102 1 97.75 105 PHE B C 1
ATOM 2388 O O . PHE B 1 105 ? 4.934 -3.199 -13.258 1 97.75 105 PHE B O 1
ATOM 2395 N N . ILE B 1 106 ? 3.1 -1.892 -13 1 96.88 106 ILE B N 1
ATOM 2396 C CA . ILE B 1 106 ? 2.168 -3.012 -12.914 1 96.88 106 ILE B CA 1
ATOM 2397 C C . ILE B 1 106 ? 2.129 -3.752 -14.25 1 96.88 106 ILE B C 1
ATOM 2399 O O . ILE B 1 106 ? 2.08 -4.984 -14.281 1 96.88 106 ILE B O 1
ATOM 2403 N N . ALA B 1 107 ? 2.119 -3.01 -15.359 1 96.94 107 ALA B N 1
ATOM 2404 C CA . ALA B 1 107 ? 2.121 -3.639 -16.672 1 96.94 107 ALA B CA 1
ATOM 2405 C C . ALA B 1 107 ? 3.354 -4.516 -16.859 1 96.94 107 ALA B C 1
ATOM 2407 O O . ALA B 1 107 ? 3.256 -5.633 -17.375 1 96.94 107 ALA B O 1
ATOM 2408 N N . LYS B 1 108 ? 4.477 -4.043 -16.453 1 97.25 108 LYS B N 1
ATOM 2409 C CA . LYS B 1 108 ? 5.715 -4.805 -16.562 1 97.25 108 LYS B CA 1
ATOM 2410 C C . LYS B 1 108 ? 5.688 -6.035 -15.656 1 97.25 108 LYS B C 1
ATOM 2412 O O . LYS B 1 108 ? 6.137 -7.113 -16.047 1 97.25 108 LYS B O 1
ATOM 2417 N N . LEU B 1 109 ? 5.156 -5.852 -14.43 1 95.56 109 LEU B N 1
ATOM 2418 C CA . LEU B 1 109 ? 4.984 -6.992 -13.539 1 95.56 109 LEU B CA 1
ATOM 2419 C C . LEU B 1 109 ? 4.156 -8.086 -14.203 1 95.56 109 LEU B C 1
ATOM 2421 O O . LEU B 1 109 ? 4.535 -9.258 -14.18 1 95.56 109 LEU B O 1
ATOM 2425 N N . ASN B 1 110 ? 3.107 -7.633 -14.781 1 94.62 110 ASN B N 1
ATOM 2426 C CA . ASN B 1 110 ? 2.209 -8.578 -15.438 1 94.62 110 ASN B CA 1
ATOM 2427 C C . ASN B 1 110 ? 2.891 -9.281 -16.609 1 94.62 110 ASN B C 1
ATOM 2429 O O . ASN B 1 110 ? 2.703 -10.484 -16.812 1 94.62 110 ASN B O 1
ATOM 2433 N N . THR B 1 111 ? 3.627 -8.562 -17.375 1 96.62 111 THR B N 1
ATOM 2434 C CA . THR B 1 111 ? 4.344 -9.141 -18.5 1 96.62 111 THR B CA 1
ATOM 2435 C C . THR B 1 111 ? 5.316 -10.219 -18.047 1 96.62 111 THR B C 1
ATOM 2437 O O . THR B 1 111 ? 5.375 -11.297 -18.625 1 96.62 111 THR B O 1
ATOM 2440 N N . ILE B 1 112 ? 6.023 -9.961 -16.969 1 96.31 112 ILE B N 1
ATOM 2441 C CA . ILE B 1 112 ? 6.977 -10.922 -16.406 1 96.31 112 ILE B CA 1
ATOM 2442 C C . ILE B 1 112 ? 6.227 -12.133 -15.867 1 96.31 112 ILE B C 1
ATOM 2444 O O . ILE B 1 112 ? 6.578 -13.281 -16.172 1 96.31 112 ILE B O 1
ATOM 2448 N N . ALA B 1 113 ? 5.168 -11.898 -15.133 1 93 113 ALA B N 1
ATOM 2449 C CA . ALA B 1 113 ? 4.449 -12.938 -14.398 1 93 113 ALA B CA 1
ATOM 2450 C C . ALA B 1 113 ? 3.723 -13.883 -15.359 1 93 113 ALA B C 1
ATOM 2452 O O . ALA B 1 113 ? 3.537 -15.062 -15.055 1 93 113 ALA B O 1
ATOM 2453 N N . THR B 1 114 ? 3.373 -13.352 -16.562 1 92.81 114 THR B N 1
ATOM 2454 C CA . THR B 1 114 ? 2.553 -14.164 -17.453 1 92.81 114 THR B CA 1
ATOM 2455 C C . THR B 1 114 ? 3.41 -14.812 -18.531 1 92.81 114 THR B C 1
ATOM 2457 O O . THR B 1 114 ? 2.902 -15.555 -19.375 1 92.81 114 THR B O 1
ATOM 2460 N N . ASN B 1 115 ? 4.633 -14.523 -18.547 1 95 115 ASN B N 1
ATOM 2461 C CA . ASN B 1 115 ? 5.523 -15.133 -19.531 1 95 115 ASN B CA 1
ATOM 2462 C C . ASN B 1 115 ? 5.789 -16.594 -19.219 1 95 115 ASN B C 1
ATOM 2464 O O . ASN B 1 115 ? 6.637 -16.922 -18.391 1 95 115 ASN B O 1
ATOM 2468 N N . MET B 1 116 ? 5.223 -17.484 -19.969 1 94.12 116 MET B N 1
ATOM 2469 C CA . MET B 1 116 ? 5.25 -18.922 -19.719 1 94.12 116 MET B CA 1
ATOM 2470 C C . MET B 1 116 ? 6.586 -19.531 -20.141 1 94.12 116 MET B C 1
ATOM 2472 O O . MET B 1 116 ? 6.883 -20.672 -19.812 1 94.12 116 MET B O 1
ATOM 2476 N N . SER B 1 117 ? 7.379 -18.781 -20.812 1 96.81 117 SER B N 1
ATOM 2477 C CA . SER B 1 117 ? 8.688 -19.266 -21.25 1 96.81 117 SER B CA 1
ATOM 2478 C C . SER B 1 117 ? 9.711 -19.156 -20.125 1 96.81 117 SER B C 1
ATOM 2480 O O . SER B 1 117 ? 10.836 -19.656 -20.25 1 96.81 117 SER B O 1
ATOM 2482 N N . LEU B 1 118 ? 9.273 -18.5 -19 1 95.31 118 LEU B N 1
ATOM 2483 C CA . LEU B 1 118 ? 10.156 -18.344 -17.844 1 95.31 118 LEU B CA 1
ATOM 2484 C C . LEU B 1 118 ? 9.836 -19.359 -16.766 1 95.31 118 LEU B C 1
ATOM 2486 O O . LEU B 1 118 ? 8.68 -19.734 -16.578 1 95.31 118 LEU B O 1
ATOM 2490 N N . SER B 1 119 ? 10.938 -19.766 -16.125 1 91.19 119 SER B N 1
ATOM 2491 C CA . SER B 1 119 ? 10.75 -20.562 -14.914 1 91.19 119 SER B CA 1
ATOM 2492 C C . SER B 1 119 ? 10.32 -19.703 -13.734 1 91.19 119 SER B C 1
ATOM 2494 O O . SER B 1 119 ? 10.422 -1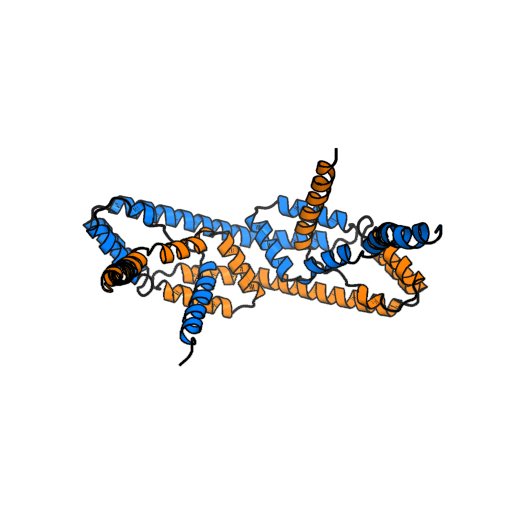8.469 -13.797 1 91.19 119 SER B O 1
ATOM 2496 N N . THR B 1 120 ? 9.789 -20.297 -12.672 1 88.12 120 THR B N 1
ATOM 2497 C CA . THR B 1 120 ? 9.414 -19.562 -11.477 1 88.12 120 THR B CA 1
ATOM 2498 C C . THR B 1 120 ? 10.617 -18.797 -10.922 1 88.12 120 THR B C 1
ATOM 2500 O O . THR B 1 120 ? 10.477 -17.641 -10.5 1 88.12 120 THR B O 1
ATOM 2503 N N . ASP B 1 121 ? 11.734 -19.422 -10.938 1 88.12 121 ASP B N 1
ATOM 2504 C CA . ASP B 1 121 ? 12.953 -18.75 -10.477 1 88.12 121 ASP B CA 1
ATOM 2505 C C . ASP B 1 121 ? 13.258 -17.531 -11.328 1 88.12 121 ASP B C 1
ATOM 2507 O O . ASP B 1 121 ? 13.602 -16.469 -10.797 1 88.12 121 ASP B O 1
ATOM 2511 N N . GLN B 1 122 ? 13.148 -17.703 -12.602 1 92.12 122 GLN B N 1
ATOM 2512 C CA . GLN B 1 122 ? 13.414 -16.594 -13.508 1 92.12 122 GLN B CA 1
ATOM 2513 C C . GLN B 1 122 ? 12.406 -15.461 -13.305 1 92.12 122 GLN B C 1
ATOM 2515 O O . GLN B 1 122 ? 12.773 -14.281 -13.344 1 92.12 122 GLN B O 1
ATOM 2520 N N . VAL B 1 123 ? 11.172 -15.797 -13.102 1 92 123 VAL B N 1
ATOM 2521 C CA . VAL B 1 123 ? 10.141 -14.797 -12.82 1 92 123 VAL B CA 1
ATOM 2522 C C . VAL B 1 123 ? 10.508 -14.023 -11.555 1 92 123 VAL B C 1
ATOM 2524 O O . VAL B 1 123 ? 10.5 -12.797 -11.547 1 92 123 VAL B O 1
ATOM 2527 N N . ASN B 1 124 ? 10.82 -14.742 -10.508 1 89.25 124 ASN B N 1
ATOM 2528 C CA . ASN B 1 124 ? 11.172 -14.109 -9.242 1 89.25 124 ASN B CA 1
ATOM 2529 C C . ASN B 1 124 ? 12.367 -13.164 -9.398 1 89.25 124 ASN B C 1
ATOM 2531 O O . ASN B 1 124 ? 12.352 -12.055 -8.875 1 89.25 124 ASN B O 1
ATOM 2535 N N . LYS B 1 125 ? 13.336 -13.586 -10.117 1 91.62 125 LYS B N 1
ATOM 2536 C CA . LYS B 1 125 ? 14.523 -12.773 -10.352 1 91.62 125 LYS B CA 1
ATOM 2537 C C . LYS B 1 125 ? 14.18 -11.523 -11.156 1 91.62 125 LYS B C 1
ATOM 2539 O O . LYS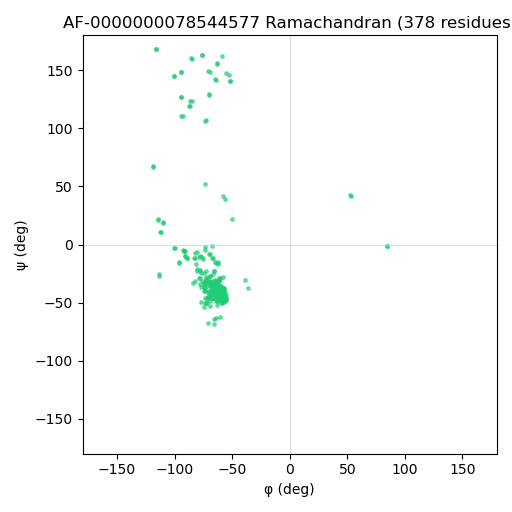 B 1 125 ? 14.656 -10.422 -10.844 1 91.62 125 LYS B O 1
ATOM 2544 N N . GLN B 1 126 ? 13.391 -11.68 -12.164 1 95.25 126 GLN B N 1
ATOM 2545 C CA . GLN B 1 126 ? 13.016 -10.539 -12.992 1 95.25 126 GLN B CA 1
ATOM 2546 C C . GLN B 1 126 ? 12.141 -9.562 -12.211 1 95.25 126 GLN B C 1
ATOM 2548 O O . GLN B 1 126 ? 12.266 -8.344 -12.375 1 95.25 126 GLN B O 1
ATOM 2553 N N . ILE B 1 127 ? 11.266 -10.078 -11.391 1 94.31 127 ILE B N 1
ATOM 2554 C CA . ILE B 1 127 ? 10.453 -9.211 -10.539 1 94.31 127 ILE B CA 1
ATOM 2555 C C . ILE B 1 127 ? 11.352 -8.453 -9.57 1 94.31 127 ILE B C 1
ATOM 2557 O O . ILE B 1 127 ? 11.156 -7.254 -9.344 1 94.31 127 ILE B O 1
ATOM 2561 N N . GLU B 1 128 ? 12.305 -9.102 -9.039 1 92.44 128 GLU B N 1
ATOM 2562 C CA . GLU B 1 128 ? 13.25 -8.438 -8.141 1 92.44 128 GLU B CA 1
ATOM 2563 C C . GLU B 1 128 ? 14.016 -7.336 -8.859 1 92.44 128 GLU B C 1
ATOM 2565 O O . GLU B 1 128 ? 14.203 -6.246 -8.312 1 92.44 128 GLU B O 1
ATOM 2570 N N . GLN B 1 129 ? 14.438 -7.641 -10.047 1 94.94 129 GLN B N 1
ATOM 2571 C CA . GLN B 1 129 ? 15.133 -6.633 -10.844 1 94.94 129 GLN B CA 1
ATOM 2572 C C . GLN B 1 129 ? 14.227 -5.434 -11.125 1 94.94 129 GLN B C 1
ATOM 2574 O O . GLN B 1 129 ? 14.664 -4.285 -11.023 1 94.94 129 GLN B O 1
ATOM 2579 N N . LEU B 1 130 ? 13.016 -5.711 -11.5 1 96.38 130 LEU B N 1
ATOM 2580 C CA . LEU B 1 130 ? 12.047 -4.648 -11.734 1 96.38 130 LEU B CA 1
ATOM 2581 C C . LEU B 1 130 ? 11.836 -3.807 -10.484 1 96.38 130 LEU B C 1
ATOM 2583 O O . LEU B 1 130 ? 11.836 -2.576 -10.547 1 96.38 130 LEU B O 1
ATOM 2587 N N . ARG B 1 131 ? 11.688 -4.445 -9.328 1 94.25 131 ARG B N 1
ATOM 2588 C CA . ARG B 1 131 ? 11.523 -3.775 -8.047 1 94.25 131 ARG B CA 1
ATOM 2589 C C . ARG B 1 131 ? 12.688 -2.834 -7.762 1 94.25 131 ARG B C 1
ATOM 2591 O O . ARG B 1 131 ? 12.492 -1.727 -7.258 1 94.25 131 ARG B O 1
ATOM 2598 N N . ASN B 1 132 ? 13.836 -3.23 -8.133 1 93 132 ASN B N 1
ATOM 2599 C CA . ASN B 1 132 ? 15.039 -2.463 -7.836 1 93 132 ASN B CA 1
ATOM 2600 C C . ASN B 1 132 ? 15.258 -1.35 -8.852 1 93 132 ASN B C 1
ATOM 2602 O O . ASN B 1 132 ? 16.094 -0.464 -8.641 1 93 132 ASN B O 1
ATOM 2606 N N . SER B 1 133 ? 14.555 -1.332 -9.93 1 95.56 133 SER B N 1
ATOM 2607 C CA . SER B 1 133 ? 14.758 -0.363 -11 1 95.56 133 SER B CA 1
ATOM 2608 C C . SER B 1 133 ? 13.914 0.889 -10.781 1 95.56 133 SER B C 1
ATOM 2610 O O . SER B 1 133 ? 14.062 1.882 -11.5 1 95.56 133 SER B O 1
ATOM 2612 N N . VAL B 1 134 ? 12.969 0.889 -9.859 1 95.31 134 VAL B N 1
ATOM 2613 C CA . VAL B 1 134 ? 12.078 2.018 -9.602 1 95.31 134 VAL B CA 1
ATOM 2614 C C . VAL B 1 134 ? 12.312 2.553 -8.195 1 95.31 134 VAL B C 1
ATOM 2616 O O . VAL B 1 134 ? 13.047 1.954 -7.41 1 95.31 134 VAL B O 1
ATOM 2619 N N . SER B 1 135 ? 11.75 3.701 -7.93 1 93.62 135 SER B N 1
ATOM 2620 C CA . SER B 1 135 ? 11.859 4.258 -6.586 1 93.62 135 SER B CA 1
ATOM 2621 C C . SER B 1 135 ? 11.188 3.359 -5.559 1 93.62 135 SER B C 1
ATOM 2623 O O . SER B 1 135 ? 10.281 2.592 -5.895 1 93.62 135 SER B O 1
ATOM 2625 N N . ALA B 1 136 ? 11.609 3.441 -4.293 1 91.75 136 ALA B N 1
ATOM 2626 C CA . ALA B 1 136 ? 11.039 2.646 -3.205 1 91.75 136 ALA B CA 1
ATOM 2627 C C . ALA B 1 136 ? 9.539 2.887 -3.078 1 91.75 136 ALA B C 1
ATOM 2629 O O . ALA B 1 136 ? 8.773 1.951 -2.836 1 91.75 136 ALA B O 1
ATOM 2630 N N . SER B 1 137 ? 9.109 4.137 -3.299 1 92.62 137 SER B N 1
ATOM 2631 C CA . SER B 1 137 ? 7.695 4.477 -3.162 1 92.62 137 SER B CA 1
ATOM 2632 C C . SER B 1 137 ? 6.852 3.775 -4.219 1 92.62 137 SER B C 1
ATOM 2634 O O . SER B 1 137 ? 5.77 3.266 -3.92 1 92.62 137 SER B O 1
ATOM 2636 N N . VAL B 1 138 ? 7.383 3.721 -5.438 1 96.19 138 VAL B N 1
ATOM 2637 C CA . VAL B 1 138 ? 6.668 3.061 -6.523 1 96.19 138 VAL B CA 1
ATOM 2638 C C . VAL B 1 138 ? 6.648 1.553 -6.289 1 96.19 138 VAL B C 1
ATOM 2640 O O . VAL B 1 138 ? 5.598 0.915 -6.402 1 96.19 138 VAL B O 1
ATOM 2643 N N . ARG B 1 139 ? 7.781 1.029 -5.93 1 95.25 139 ARG B N 1
ATOM 2644 C CA . ARG B 1 139 ? 7.918 -0.397 -5.652 1 95.25 139 ARG B CA 1
ATOM 2645 C C . ARG B 1 139 ? 6.957 -0.838 -4.555 1 95.25 139 ARG B C 1
ATOM 2647 O O . ARG B 1 139 ? 6.203 -1.798 -4.73 1 95.25 139 ARG B O 1
ATOM 2654 N N . ASP B 1 140 ? 6.945 -0.118 -3.457 1 91.88 140 ASP B N 1
ATOM 2655 C CA . ASP B 1 140 ? 6.145 -0.493 -2.295 1 91.88 140 ASP B CA 1
ATOM 2656 C C . ASP B 1 140 ? 4.652 -0.371 -2.594 1 91.88 140 ASP B C 1
ATOM 2658 O O . ASP B 1 140 ? 3.865 -1.244 -2.223 1 91.88 140 ASP B O 1
ATOM 2662 N N . ALA B 1 141 ? 4.316 0.664 -3.242 1 95 141 ALA B N 1
ATOM 2663 C CA . ALA B 1 141 ? 2.916 0.846 -3.617 1 95 141 ALA B CA 1
ATOM 2664 C C . ALA B 1 141 ? 2.451 -0.262 -4.559 1 95 141 ALA B C 1
ATOM 2666 O O . ALA B 1 141 ? 1.389 -0.854 -4.352 1 95 141 ALA B O 1
ATOM 2667 N N . GLY B 1 142 ? 3.229 -0.505 -5.578 1 96.12 142 GLY B N 1
ATOM 2668 C CA . GLY B 1 142 ? 2.875 -1.543 -6.535 1 96.12 142 GLY B CA 1
ATOM 2669 C C . GLY B 1 142 ? 2.746 -2.916 -5.902 1 96.12 142 GLY B C 1
ATOM 2670 O O . GLY B 1 142 ? 1.765 -3.623 -6.137 1 96.12 142 GLY B O 1
ATOM 2671 N N . CYS B 1 143 ? 3.732 -3.264 -5.113 1 93.31 143 CYS B N 1
ATOM 2672 C CA . CYS B 1 143 ? 3.715 -4.57 -4.465 1 93.31 143 CYS B CA 1
ATOM 2673 C C . CYS B 1 143 ? 2.572 -4.664 -3.461 1 93.31 143 CYS B C 1
ATOM 2675 O O . CYS B 1 143 ? 1.987 -5.73 -3.277 1 93.31 143 CYS B O 1
ATOM 2677 N N . PHE B 1 144 ? 2.271 -3.58 -2.793 1 93.38 144 PHE B N 1
ATOM 2678 C CA . PHE B 1 144 ? 1.129 -3.545 -1.888 1 93.38 144 PHE B CA 1
ATOM 2679 C C . PHE B 1 144 ? -0.163 -3.848 -2.635 1 93.38 144 PHE B C 1
ATOM 2681 O O . PHE B 1 144 ? -0.967 -4.668 -2.188 1 93.38 144 PHE B O 1
ATOM 2688 N N . ILE B 1 145 ? -0.357 -3.221 -3.752 1 95.12 145 ILE B N 1
ATOM 2689 C CA . ILE B 1 145 ? -1.576 -3.383 -4.535 1 95.12 145 ILE B CA 1
ATOM 2690 C C . ILE B 1 145 ? -1.697 -4.832 -5.008 1 95.12 145 ILE B C 1
ATOM 2692 O O . ILE B 1 145 ? -2.76 -5.445 -4.879 1 95.12 145 ILE B O 1
ATOM 2696 N N . VAL B 1 146 ? -0.579 -5.363 -5.484 1 93.38 146 VAL B N 1
ATOM 2697 C CA . VAL B 1 146 ? -0.579 -6.723 -6.016 1 93.38 146 VAL B CA 1
ATOM 2698 C C . VAL B 1 146 ? -0.836 -7.715 -4.883 1 93.38 146 VAL B C 1
ATOM 2700 O O . VAL B 1 146 ? -1.675 -8.609 -5.016 1 93.38 146 VAL B O 1
ATOM 2703 N N . SER B 1 147 ? -0.148 -7.527 -3.77 1 88.94 147 SER B N 1
ATOM 2704 C CA . SER B 1 147 ? -0.279 -8.453 -2.648 1 88.94 147 SER B CA 1
ATOM 2705 C C . SER B 1 147 ? -1.684 -8.414 -2.059 1 88.94 147 SER B C 1
ATOM 2707 O O . SER B 1 147 ? -2.201 -9.43 -1.598 1 88.94 147 SER B O 1
ATOM 2709 N N . ASN B 1 148 ? -2.289 -7.289 -2.061 1 88.25 148 ASN B N 1
ATOM 2710 C CA . ASN B 1 148 ? -3.645 -7.16 -1.538 1 88.25 148 ASN B CA 1
ATOM 2711 C C . ASN B 1 148 ? -4.668 -7.805 -2.467 1 88.25 148 ASN B C 1
ATOM 2713 O O . ASN B 1 148 ? -5.695 -8.312 -2.012 1 88.25 148 ASN B O 1
ATOM 2717 N N . ALA B 1 149 ? -4.355 -7.746 -3.693 1 90.81 149 ALA B N 1
ATOM 2718 C CA . ALA B 1 149 ? -5.258 -8.336 -4.684 1 90.81 149 ALA B CA 1
ATOM 2719 C C . ALA B 1 149 ? -5.105 -9.852 -4.73 1 90.81 149 ALA B C 1
ATOM 2721 O O . ALA B 1 149 ? -6.027 -10.562 -5.141 1 90.81 149 ALA B O 1
ATOM 2722 N N . ASN B 1 150 ? -3.896 -10.297 -4.395 1 84 150 ASN B N 1
ATOM 2723 C CA . ASN B 1 150 ? -3.584 -11.719 -4.418 1 84 150 ASN B CA 1
ATOM 2724 C C . ASN B 1 150 ? -3.193 -12.234 -3.037 1 84 150 ASN B C 1
ATOM 2726 O O . ASN B 1 150 ? -2.031 -12.57 -2.801 1 84 150 ASN B O 1
ATOM 2730 N N . PRO B 1 151 ? -4.121 -12.266 -2.084 1 64.88 151 PRO B N 1
ATOM 2731 C CA . PRO B 1 151 ? -3.709 -12.609 -0.72 1 64.88 151 PRO B CA 1
ATOM 2732 C C . PRO B 1 151 ? -3.09 -14 -0.622 1 64.88 151 PRO B C 1
ATOM 2734 O O . PRO B 1 151 ? -2.322 -14.281 0.305 1 64.88 151 PRO B O 1
ATOM 2737 N N . ARG B 1 152 ? -3.484 -14.969 -1.308 1 57.59 152 ARG B N 1
ATOM 2738 C CA . ARG B 1 152 ? -3.037 -16.344 -1.156 1 57.59 152 ARG B CA 1
ATOM 2739 C C . ARG B 1 152 ? -1.57 -16.5 -1.545 1 57.59 152 ARG B C 1
ATOM 2741 O O . ARG B 1 152 ? -0.961 -17.547 -1.306 1 57.59 152 ARG B O 1
ATOM 2748 N N . SER B 1 153 ? -1.023 -15.484 -2.168 1 50.16 153 SER B N 1
ATOM 2749 C CA . SER B 1 153 ? 0.334 -15.68 -2.666 1 50.16 153 SER B CA 1
ATOM 2750 C C . SER B 1 153 ? 1.297 -16.016 -1.532 1 50.16 153 SER B C 1
ATOM 2752 O O . SER B 1 153 ? 2.236 -16.797 -1.718 1 50.16 153 SER B O 1
ATOM 2754 N N . TYR B 1 154 ? 1.183 -15.375 -0.393 1 41.84 154 TYR B N 1
ATOM 2755 C CA . TYR B 1 154 ? 2.223 -15.609 0.602 1 41.84 154 TYR B CA 1
ATOM 2756 C C . TYR B 1 154 ? 2.092 -17 1.205 1 41.84 154 TYR B C 1
ATOM 2758 O O . TYR B 1 154 ? 3.094 -17.672 1.448 1 41.84 154 TYR B O 1
ATOM 2766 N N . TRP B 1 155 ? 0.938 -17.25 1.604 1 41.69 155 TRP B N 1
ATOM 2767 C CA . TRP B 1 155 ? 0.778 -18.406 2.48 1 41.69 155 TRP B CA 1
ATOM 2768 C C . TRP B 1 155 ? 1.09 -19.703 1.737 1 41.69 155 TRP B C 1
ATOM 2770 O O . TRP B 1 155 ? 1.605 -20.656 2.326 1 41.69 155 TRP B O 1
ATOM 2780 N N . ASP B 1 156 ? 0.697 -19.688 0.589 1 43.56 156 ASP B N 1
ATOM 2781 C CA . ASP B 1 156 ? 0.849 -20.984 -0.055 1 43.56 156 ASP B CA 1
ATOM 2782 C C . ASP B 1 156 ? 2.322 -21.375 -0.188 1 43.56 156 ASP B C 1
ATOM 2784 O O . ASP B 1 156 ? 2.662 -22.547 -0.262 1 43.56 156 ASP B O 1
ATOM 2788 N N . TYR B 1 157 ? 3.053 -20.375 -0.313 1 38.78 157 TYR B N 1
ATOM 2789 C CA . TYR B 1 157 ? 4.453 -20.766 -0.413 1 38.78 157 TYR B CA 1
ATOM 2790 C C . TYR B 1 157 ? 4.926 -21.438 0.87 1 38.78 157 TYR B C 1
ATOM 2792 O O . TYR B 1 157 ? 5.652 -22.438 0.825 1 38.78 157 TYR B O 1
ATOM 2800 N N . SER B 1 158 ? 4.52 -20.812 1.978 1 38.16 158 SER B N 1
ATOM 2801 C CA . SER B 1 158 ? 4.953 -21.453 3.217 1 38.16 158 SER B CA 1
ATOM 2802 C C . SER B 1 158 ? 4.426 -22.891 3.318 1 38.16 158 SER B C 1
ATOM 2804 O O . SER B 1 158 ? 5.125 -23.781 3.797 1 38.16 158 SER B O 1
ATOM 2806 N N . SER B 1 159 ? 3.258 -22.969 2.973 1 40.78 159 SER B N 1
ATOM 2807 C CA . SER B 1 159 ? 2.707 -24.312 3.078 1 40.78 159 SER B CA 1
ATOM 2808 C C . SER B 1 159 ? 3.412 -25.281 2.127 1 40.78 159 SER B C 1
ATOM 2810 O O . SER B 1 159 ? 3.611 -26.453 2.453 1 40.78 159 SER B O 1
ATOM 2812 N N . TYR B 1 160 ? 3.57 -24.75 0.944 1 38.09 160 TYR B N 1
ATOM 2813 C CA . TYR B 1 160 ? 4.266 -25.625 0.011 1 38.09 160 TYR B CA 1
ATOM 2814 C C . TYR B 1 160 ? 5.629 -26.031 0.558 1 38.09 160 TYR B C 1
ATOM 2816 O O . TYR B 1 160 ? 6.02 -27.203 0.47 1 38.09 160 TYR B O 1
ATOM 2824 N N . TYR B 1 161 ? 6.281 -25 1.033 1 37.16 161 TYR B N 1
ATOM 2825 C CA . TYR B 1 161 ? 7.594 -25.359 1.555 1 37.16 161 TYR B CA 1
ATOM 2826 C C . TYR B 1 161 ? 7.461 -26.203 2.82 1 37.16 161 TYR B C 1
ATOM 2828 O O . TYR B 1 161 ? 8.25 -27.125 3.045 1 37.16 161 TYR B O 1
ATOM 2836 N N . TYR B 1 162 ? 6.473 -25.844 3.578 1 36.16 162 TYR B N 1
ATOM 2837 C CA . TYR B 1 162 ? 6.402 -26.594 4.828 1 36.16 162 TYR B CA 1
ATOM 2838 C C . TYR B 1 162 ? 5.66 -27.906 4.633 1 36.16 162 TYR B C 1
ATOM 2840 O O . TYR B 1 162 ? 5.727 -28.797 5.48 1 36.16 162 TYR B O 1
ATOM 2848 N N . SER B 1 163 ? 4.75 -27.922 3.803 1 36.84 163 SER B N 1
ATOM 2849 C CA . SER B 1 163 ? 4.117 -29.234 3.74 1 36.84 163 SER B CA 1
ATOM 2850 C C . SER B 1 163 ? 5.105 -30.312 3.289 1 36.84 163 SER B C 1
ATOM 2852 O O . SER B 1 163 ? 4.723 -31.453 3.072 1 36.84 163 SER B O 1
ATOM 2854 N N . SER B 1 164 ? 6.168 -29.938 2.777 1 33.66 164 SER B N 1
ATOM 2855 C CA . SER B 1 164 ? 7.102 -31.047 2.65 1 33.66 164 SER B CA 1
ATOM 2856 C C . SER B 1 164 ? 7.379 -31.688 4.004 1 33.66 164 SER B C 1
ATOM 2858 O O . SER B 1 164 ? 8.227 -31.219 4.766 1 33.66 164 SER B O 1
ATOM 2860 N N . ASP B 1 165 ? 6.516 -31.906 4.852 1 32.28 165 ASP B N 1
ATOM 2861 C CA . ASP B 1 165 ? 6.672 -32.969 5.832 1 32.28 165 ASP B CA 1
ATOM 2862 C C . ASP B 1 165 ? 7.367 -34.188 5.215 1 32.28 165 ASP B C 1
ATOM 2864 O O . ASP B 1 165 ? 7.84 -35.062 5.93 1 32.28 165 ASP B O 1
ATOM 2868 N N . ASP B 1 166 ? 7.156 -34.594 3.969 1 34.28 166 ASP B N 1
ATOM 2869 C CA . ASP B 1 166 ? 8.008 -35.719 3.67 1 34.28 166 ASP B CA 1
ATOM 2870 C C . ASP B 1 166 ? 9.484 -35.344 3.691 1 34.28 166 ASP B C 1
ATOM 2872 O O . ASP B 1 166 ? 10.367 -36.188 3.566 1 34.28 166 ASP B O 1
ATOM 2876 N N . ILE B 1 167 ? 9.844 -34.062 3.656 1 32.22 167 ILE B N 1
ATOM 2877 C CA . ILE B 1 167 ? 11.203 -33.75 4.094 1 32.22 167 ILE B CA 1
ATOM 2878 C C . ILE B 1 167 ? 11.312 -33.938 5.602 1 32.22 167 ILE B C 1
ATOM 2880 O O . ILE B 1 167 ? 12.344 -34.406 6.098 1 32.22 167 ILE B O 1
ATOM 2884 N N . TYR B 1 168 ? 10.273 -33.719 6.379 1 30.64 168 TYR B N 1
ATOM 2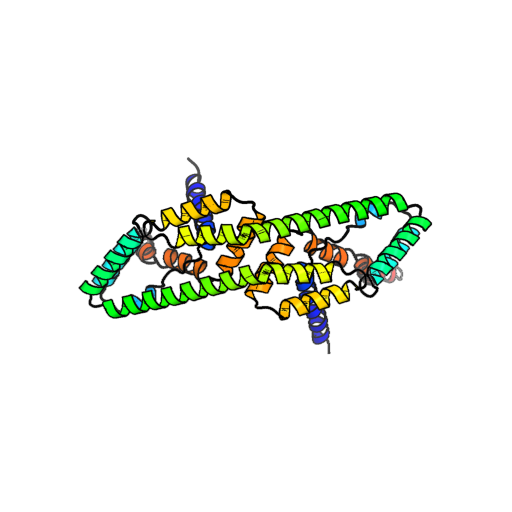885 C CA . TYR B 1 168 ? 10.352 -34.188 7.762 1 30.64 168 TYR B CA 1
ATOM 2886 C C . TYR B 1 168 ? 10.234 -35.688 7.852 1 30.64 168 TYR B C 1
ATOM 2888 O O . TYR B 1 168 ? 10.594 -36.281 8.867 1 30.64 168 TYR B O 1
ATOM 2896 N N . GLU B 1 169 ? 9.539 -36.375 7.027 1 31.33 169 GLU B N 1
ATOM 2897 C CA . GLU B 1 169 ? 9.688 -37.812 7.25 1 31.33 169 GLU B CA 1
ATOM 2898 C C . GLU B 1 169 ? 11.148 -38.219 7.148 1 31.33 169 GLU B C 1
ATOM 2900 O O . GLU B 1 169 ? 11.578 -39.156 7.836 1 31.33 169 GLU B O 1
ATOM 2905 N N . ARG B 1 170 ? 11.961 -37.656 6.223 1 31.33 170 ARG B N 1
ATOM 2906 C CA . ARG B 1 170 ? 13.359 -38.062 6.324 1 31.33 170 ARG B CA 1
ATOM 2907 C C . ARG B 1 170 ? 14.008 -37.5 7.586 1 31.33 170 ARG B C 1
ATOM 2909 O O . ARG B 1 170 ? 14.93 -38.125 8.141 1 31.33 170 ARG B O 1
ATOM 2916 N N . ILE B 1 171 ? 13.703 -36.281 8.07 1 29.34 171 ILE B N 1
ATOM 2917 C CA . ILE B 1 171 ? 14.469 -36 9.273 1 29.34 171 ILE B CA 1
ATOM 2918 C C . ILE B 1 171 ? 13.961 -36.844 10.43 1 29.34 171 ILE B C 1
ATOM 2920 O O . ILE B 1 171 ? 14.758 -37.344 11.227 1 29.34 171 ILE B O 1
ATOM 2924 N N . ASN B 1 172 ? 12.664 -36.938 10.664 1 27.88 172 ASN B N 1
ATOM 2925 C CA . ASN B 1 172 ? 12.438 -37.656 11.898 1 27.88 172 ASN B CA 1
ATOM 2926 C C . ASN B 1 172 ? 12.742 -39.156 11.727 1 27.88 172 ASN B C 1
ATOM 2928 O O . ASN B 1 172 ? 12.945 -39.875 12.711 1 27.88 172 ASN B O 1
ATOM 2932 N N . ASP B 1 173 ? 12.211 -39.781 10.734 1 28.08 173 ASP B N 1
ATOM 2933 C CA . ASP B 1 173 ? 12.328 -41.188 11.102 1 28.08 173 ASP B CA 1
ATOM 2934 C C . ASP B 1 173 ? 13.797 -41.594 11.227 1 28.08 173 ASP B C 1
ATOM 2936 O O . ASP B 1 173 ? 14.141 -42.438 12.062 1 28.08 173 ASP B O 1
ATOM 2940 N N . SER B 1 174 ? 14.594 -41.344 10.266 1 27.52 174 SER B N 1
ATOM 2941 C CA . SER B 1 174 ? 15.812 -42.094 10.602 1 27.52 174 SER B CA 1
ATOM 2942 C C . SER B 1 174 ? 16.469 -41.531 11.852 1 27.52 174 SER B C 1
ATOM 2944 O O . SER B 1 174 ? 16.922 -42.281 12.719 1 27.52 174 SER B O 1
ATOM 2946 N N . ASP B 1 175 ? 16.984 -40.281 11.914 1 28.23 175 ASP B N 1
ATOM 2947 C CA . ASP B 1 175 ? 17.875 -40.125 13.055 1 28.23 175 ASP B CA 1
ATOM 2948 C C . ASP B 1 175 ? 17.094 -39.875 14.344 1 28.23 175 ASP B C 1
ATOM 2950 O O . ASP B 1 175 ? 17.672 -39.812 15.43 1 28.23 175 ASP B O 1
ATOM 2954 N N . MET B 1 176 ? 15.898 -39.438 14.352 1 26.59 176 MET B N 1
ATOM 2955 C CA . MET B 1 176 ? 15.445 -39.5 15.734 1 26.59 176 MET B CA 1
ATOM 2956 C C . MET B 1 176 ? 15.156 -40.938 16.156 1 26.59 176 MET B C 1
ATOM 2958 O O . MET B 1 176 ? 15.242 -41.281 17.328 1 26.59 176 MET B O 1
ATOM 2962 N N . ASN B 1 177 ? 14.5 -41.688 15.414 1 27.89 177 ASN B N 1
ATOM 2963 C CA . ASN B 1 177 ? 14.406 -43 16.094 1 27.89 177 ASN B CA 1
ATOM 2964 C C . ASN B 1 177 ? 15.781 -43.625 16.281 1 27.89 177 ASN B C 1
ATOM 2966 O O . ASN B 1 177 ? 15.938 -44.531 17.094 1 27.89 177 ASN B O 1
ATOM 2970 N N . TYR B 1 178 ? 16.688 -43.375 15.344 1 26.58 178 TYR B N 1
ATOM 2971 C CA . TYR B 1 178 ? 17.938 -44.062 15.656 1 26.58 178 TYR B CA 1
ATOM 2972 C C . TYR B 1 178 ? 18.609 -43.406 16.875 1 26.58 178 TYR B C 1
ATOM 2974 O O . TYR B 1 178 ? 19.25 -44.094 17.672 1 26.58 178 TYR B O 1
ATOM 2982 N N . ARG B 1 179 ? 18.484 -42.031 17.031 1 27.95 179 ARG B N 1
ATOM 2983 C CA . ARG B 1 179 ? 19.125 -41.719 18.297 1 27.95 179 ARG B CA 1
ATOM 2984 C C . ARG B 1 179 ? 18.219 -42.062 19.469 1 27.95 179 ARG B C 1
ATOM 2986 O O . ARG B 1 179 ? 18.688 -42.281 20.594 1 27.95 179 ARG B O 1
ATOM 2993 N N . ARG B 1 180 ? 16.938 -41.906 19.312 1 28.62 180 ARG B N 1
ATOM 2994 C CA . ARG B 1 180 ? 16.312 -42.375 20.547 1 28.62 180 ARG B CA 1
ATOM 2995 C C . ARG B 1 180 ? 16.516 -43.875 20.719 1 28.62 180 ARG B C 1
ATOM 2997 O O . ARG B 1 180 ? 16.625 -44.375 21.844 1 28.62 180 ARG B O 1
ATOM 3004 N N . LYS B 1 181 ? 16.312 -44.594 19.625 1 29.67 181 LYS B N 1
ATOM 3005 C CA . LYS B 1 181 ? 16.484 -46 19.969 1 29.67 181 LYS B CA 1
ATOM 3006 C C . LYS B 1 181 ? 17.906 -46.281 20.422 1 29.67 181 LYS B C 1
ATOM 3008 O O . LYS B 1 181 ? 18.156 -47.25 21.172 1 29.67 181 LYS B O 1
ATOM 3013 N N . ARG B 1 182 ? 18.875 -45.531 19.828 1 30.09 182 ARG B N 1
ATOM 3014 C CA . ARG B 1 182 ? 20.141 -45.938 20.422 1 30.09 182 ARG B CA 1
ATOM 3015 C C . ARG B 1 182 ? 20.219 -45.5 21.891 1 30.09 182 ARG B C 1
ATOM 3017 O O . ARG B 1 182 ? 20.781 -46.219 22.719 1 30.09 182 ARG B O 1
ATOM 3024 N N . SER B 1 183 ? 19.797 -44.281 22.141 1 27.31 183 SER B N 1
ATOM 3025 C CA . SER B 1 183 ? 20 -44 23.547 1 27.31 183 SER B CA 1
ATOM 3026 C C . SER B 1 183 ? 19.047 -44.781 24.422 1 27.31 183 SER B C 1
ATOM 3028 O O . SER B 1 183 ? 19.312 -45 25.609 1 27.31 183 SER B O 1
ATOM 3030 N N . ALA B 1 184 ? 17.875 -45.094 23.891 1 29.06 184 ALA B N 1
ATOM 3031 C CA . ALA B 1 184 ? 17.188 -45.969 24.844 1 29.06 184 ALA B CA 1
ATOM 3032 C C . ALA B 1 184 ? 17.922 -47.281 25.016 1 29.06 184 ALA B C 1
ATOM 3034 O O . ALA B 1 184 ? 17.922 -47.875 26.094 1 29.06 184 ALA B O 1
ATOM 3035 N N . GLY B 1 185 ? 18.406 -47.812 23.906 1 28.34 185 GLY B N 1
ATOM 3036 C CA . GLY B 1 185 ? 19.016 -49.094 24.156 1 28.34 185 GLY B CA 1
ATOM 3037 C C . GLY B 1 185 ? 20.266 -49.031 25.031 1 28.34 185 GLY B C 1
ATOM 3038 O O . GLY B 1 185 ? 20.797 -50.031 25.469 1 28.34 185 GLY B O 1
ATOM 3039 N N . ARG B 1 186 ? 21.031 -47.875 24.922 1 32.03 186 ARG B N 1
ATOM 3040 C CA . ARG B 1 186 ? 22.141 -47.938 25.859 1 32.03 186 ARG B CA 1
ATOM 3041 C C . ARG B 1 186 ? 21.672 -47.719 27.297 1 32.03 186 ARG B C 1
ATOM 3043 O O . ARG B 1 186 ? 22.469 -47.688 28.219 1 32.03 186 ARG B O 1
ATOM 3050 N N . ALA B 1 187 ? 20.453 -47.469 27.516 1 28.81 187 ALA B N 1
ATOM 3051 C CA . ALA B 1 187 ? 20.188 -47.531 28.953 1 28.81 187 ALA B CA 1
ATOM 3052 C C . ALA B 1 187 ? 20.609 -48.906 29.516 1 28.81 187 ALA B C 1
ATOM 3054 O O . ALA B 1 187 ? 20.969 -49 30.688 1 28.81 187 ALA B O 1
ATOM 3055 N N . ARG B 1 188 ? 20.234 -49.969 28.922 1 33.62 188 ARG B N 1
ATOM 3056 C CA . ARG B 1 188 ? 20.328 -51.219 29.672 1 33.62 188 ARG B CA 1
ATOM 3057 C C . ARG B 1 188 ? 21.781 -51.688 29.797 1 33.62 188 ARG B C 1
ATOM 3059 O O . ARG B 1 188 ? 22.062 -52.781 30.266 1 33.62 188 ARG B O 1
ATOM 3066 N N . LYS B 1 189 ? 22.766 -50.938 29.109 1 29.75 189 LYS B N 1
ATOM 3067 C CA . LYS B 1 189 ? 23.984 -51.625 29.484 1 29.75 189 LYS B CA 1
ATOM 3068 C C . LYS B 1 189 ? 24.188 -51.594 31 1 29.75 189 LYS B C 1
ATOM 3070 O O . LYS B 1 189 ? 24.719 -52.531 31.594 1 29.75 189 LYS B O 1
ATOM 3075 N N . SER B 1 190 ? 24.328 -50.375 31.547 1 21.86 190 SER B N 1
ATOM 3076 C CA . SER B 1 190 ? 25.219 -50.406 32.688 1 21.86 190 SER B CA 1
ATOM 3077 C C . SER B 1 190 ? 24.531 -51.062 33.906 1 21.86 190 SER B C 1
ATOM 3079 O O . SER B 1 190 ? 23.641 -50.469 34.5 1 21.86 190 SER B O 1
ATOM 3081 N N . HIS B 1 191 ? 24 -52.219 33.688 1 20.69 191 HIS B N 1
ATOM 3082 C CA . HIS B 1 191 ? 24.469 -53.125 34.719 1 20.69 191 HIS B CA 1
ATOM 3083 C C . HIS B 1 191 ? 25.938 -53.469 34.531 1 20.69 191 HIS B C 1
ATOM 3085 O O . HIS B 1 191 ? 26.406 -53.656 33.406 1 20.69 191 HIS B O 1
#

InterPro domains:
  IPR003677 SXP/RAL-2 family protein Ani s 5-like, cation-binding domain [PF02520] (41-139)
  IPR052823 SXP/RAL-2-related [PTHR21593] (26-152)

Organism: NCBI:txid53326